Protein AF-A0A7S4F697-F1 (afdb_monomer_lite)

Radius of gyration: 27.86 Å; chains: 1; bounding box: 97×33×55 Å

pLDDT: mean 84.12, std 15.9, range [33.34, 97.69]

Secondary structure (DSSP, 8-state):
--HHHHHHHHHHHHHHHHHHHHHHHTT--HHHHHHHHHHHHHHHHHHHHHHT---GGGGGSIIIIIHHHHHHHH-HHHHHHHHHHHH---HHHHHHHHHTT---HHHHHHHHHHHHHHHTT-GGG-HHHHHHHHHHHS---GGGGG-PPS--------------HHHHHHHHHHHHHHHHHHHHHHHHHHHHHHHHHHHHHHHHHTTSS----

Structure (mmCIF, N/CA/C/O backbone):
data_AF-A0A7S4F697-F1
#
_entry.id   AF-A0A7S4F697-F1
#
loop_
_atom_site.group_PDB
_atom_site.id
_atom_site.type_symbol
_atom_site.label_atom_id
_atom_site.label_alt_id
_atom_site.label_comp_id
_atom_site.label_asym_id
_atom_site.label_entity_id
_atom_site.label_seq_id
_atom_site.pdbx_PDB_ins_code
_atom_site.Cartn_x
_atom_site.Cartn_y
_atom_site.Cartn_z
_atom_site.occupancy
_atom_site.B_iso_or_equiv
_atom_site.auth_seq_id
_atom_site.auth_comp_id
_atom_site.auth_asym_id
_atom_site.auth_atom_id
_atom_site.pdbx_PDB_model_num
ATOM 1 N N . MET A 1 1 ? 10.203 15.651 -16.491 1.00 53.00 1 MET A N 1
ATOM 2 C CA . MET A 1 1 ? 9.380 15.180 -15.363 1.00 53.00 1 MET A CA 1
ATOM 3 C C . MET A 1 1 ? 8.005 15.803 -15.495 1.00 53.00 1 MET A C 1
ATOM 5 O O . MET A 1 1 ? 7.918 17.020 -15.602 1.00 53.00 1 MET A O 1
ATOM 9 N N . ASP A 1 2 ? 6.963 14.983 -15.568 1.00 67.62 2 ASP A N 1
ATOM 10 C CA . ASP A 1 2 ? 5.576 15.446 -15.557 1.00 67.62 2 ASP A CA 1
ATOM 11 C C . ASP A 1 2 ? 5.193 15.820 -14.116 1.00 67.62 2 ASP A C 1
ATOM 13 O O . ASP A 1 2 ? 5.137 14.947 -13.247 1.00 67.62 2 ASP A O 1
ATOM 17 N N . ALA A 1 3 ? 4.985 17.113 -13.846 1.00 75.25 3 ALA A N 1
ATOM 18 C CA . ALA A 1 3 ? 4.678 17.610 -12.503 1.00 75.25 3 ALA A CA 1
ATOM 19 C C . ALA A 1 3 ? 3.402 16.973 -11.925 1.00 75.25 3 ALA A C 1
ATOM 21 O O . ALA A 1 3 ? 3.363 16.652 -10.737 1.00 75.25 3 ALA A O 1
ATOM 22 N N . ALA A 1 4 ? 2.402 16.708 -12.775 1.00 76.06 4 ALA A N 1
ATOM 23 C CA . ALA A 1 4 ? 1.176 16.035 -12.361 1.00 76.06 4 ALA A CA 1
ATOM 24 C C . ALA A 1 4 ? 1.450 14.571 -11.983 1.00 76.06 4 ALA A C 1
ATOM 26 O O . ALA A 1 4 ? 0.945 14.079 -10.975 1.00 76.06 4 ALA A O 1
ATOM 27 N N . GLY A 1 5 ? 2.305 13.885 -12.748 1.00 76.25 5 GLY A N 1
ATOM 28 C CA . GLY A 1 5 ? 2.734 12.518 -12.446 1.00 76.25 5 GLY A CA 1
ATOM 29 C C . GLY A 1 5 ? 3.414 12.394 -11.080 1.00 76.25 5 GLY A C 1
ATOM 30 O O . GLY A 1 5 ? 3.087 11.487 -10.316 1.00 76.25 5 GLY A O 1
ATOM 31 N N . VAL A 1 6 ? 4.306 13.331 -10.742 1.00 79.94 6 VAL A N 1
ATOM 32 C CA . VAL A 1 6 ? 5.025 13.352 -9.454 1.00 79.94 6 VAL A CA 1
ATOM 33 C C . VAL A 1 6 ? 4.061 13.521 -8.274 1.00 79.94 6 VAL A C 1
ATOM 35 O O . VAL A 1 6 ? 4.136 12.765 -7.303 1.00 79.94 6 VAL A O 1
ATOM 38 N N . GLU A 1 7 ? 3.126 14.469 -8.359 1.00 83.12 7 GLU A N 1
ATOM 39 C CA . GLU A 1 7 ? 2.153 14.720 -7.289 1.00 83.12 7 GLU A CA 1
ATOM 40 C C . GLU A 1 7 ? 1.221 13.516 -7.069 1.00 83.12 7 GLU A C 1
ATOM 42 O O . GLU A 1 7 ? 0.969 13.102 -5.932 1.00 83.12 7 GLU A O 1
ATOM 47 N N . LEU A 1 8 ? 0.771 12.891 -8.160 1.00 84.81 8 LEU A N 1
ATOM 48 C CA . LEU A 1 8 ? -0.088 11.709 -8.108 1.00 84.81 8 LEU A CA 1
ATOM 49 C C . LEU A 1 8 ? 0.629 10.495 -7.509 1.00 84.81 8 LEU A C 1
ATOM 51 O O . LEU A 1 8 ? 0.037 9.781 -6.697 1.00 84.81 8 LEU A O 1
ATOM 55 N N . CYS A 1 9 ? 1.900 10.269 -7.852 1.00 84.94 9 CYS A N 1
ATOM 56 C CA . CYS A 1 9 ? 2.711 9.225 -7.221 1.00 84.94 9 CYS A CA 1
ATOM 57 C C . CYS A 1 9 ? 2.776 9.417 -5.700 1.00 84.94 9 CYS A C 1
ATOM 59 O O . CYS A 1 9 ? 2.552 8.465 -4.945 1.00 84.94 9 CYS A O 1
ATOM 61 N N . GLY A 1 10 ? 2.998 10.657 -5.253 1.00 84.56 10 GLY A N 1
ATOM 62 C CA . GLY A 1 10 ? 3.034 11.022 -3.839 1.00 84.56 10 GLY A CA 1
ATOM 63 C C . GLY A 1 10 ? 1.716 10.762 -3.104 1.00 84.56 10 GLY A C 1
ATOM 64 O O . GLY A 1 10 ? 1.738 10.307 -1.960 1.00 84.56 10 GLY A O 1
ATOM 65 N N . ALA A 1 11 ? 0.572 10.993 -3.753 1.00 86.00 11 ALA A N 1
ATOM 66 C CA . ALA A 1 11 ? -0.743 10.728 -3.170 1.00 86.00 11 ALA A CA 1
ATOM 67 C C . ALA A 1 11 ? -1.072 9.225 -3.113 1.00 86.00 11 ALA A C 1
ATOM 69 O O . ALA A 1 11 ? -1.522 8.717 -2.085 1.00 86.00 11 ALA A O 1
ATOM 70 N N . LEU A 1 12 ? -0.832 8.493 -4.204 1.00 92.56 12 LEU A N 1
ATOM 71 C CA . LEU A 1 12 ? -1.260 7.098 -4.327 1.00 92.56 12 LEU A CA 1
ATOM 72 C C . LEU A 1 12 ? -0.348 6.118 -3.577 1.00 92.56 12 LEU A C 1
ATOM 74 O O . LEU A 1 12 ? -0.824 5.086 -3.103 1.00 92.56 12 LEU A O 1
ATOM 78 N N . LYS A 1 13 ? 0.946 6.431 -3.405 1.00 93.50 13 LYS A N 1
ATOM 79 C CA . LYS A 1 13 ? 1.879 5.547 -2.682 1.00 93.50 13 LYS A CA 1
ATOM 80 C C . LYS A 1 13 ? 1.422 5.256 -1.252 1.00 93.50 13 LYS A C 1
ATOM 82 O O . LYS A 1 13 ? 1.659 4.167 -0.733 1.00 93.50 13 LYS A O 1
ATOM 87 N N . ASN A 1 14 ? 0.754 6.220 -0.617 1.00 94.12 14 ASN A N 1
ATOM 88 C CA . ASN A 1 14 ? 0.319 6.099 0.768 1.00 94.12 14 ASN A CA 1
ATOM 89 C C . ASN A 1 14 ? -0.886 5.156 0.896 1.00 94.12 14 ASN A C 1
ATOM 91 O O . ASN A 1 14 ? -0.987 4.458 1.900 1.00 94.12 14 ASN A O 1
ATOM 95 N N . ILE A 1 15 ? -1.713 5.026 -0.149 1.00 95.56 15 ILE A N 1
ATOM 96 C CA . ILE A 1 15 ? -2.752 3.988 -0.230 1.00 95.56 15 ILE A CA 1
ATOM 97 C C . ILE A 1 15 ? -2.093 2.608 -0.187 1.00 95.56 15 ILE A C 1
ATOM 99 O O . ILE A 1 15 ? -2.437 1.775 0.645 1.00 95.56 15 ILE A O 1
ATOM 103 N N . VAL A 1 16 ? -1.084 2.377 -1.028 1.00 96.38 16 VAL A N 1
ATOM 104 C CA . VAL A 1 16 ? -0.362 1.095 -1.052 1.00 96.38 16 VAL A CA 1
ATOM 105 C C . VAL A 1 16 ? 0.379 0.848 0.268 1.00 96.38 16 VAL A C 1
ATOM 107 O O . VAL A 1 16 ? 0.426 -0.285 0.747 1.00 96.38 16 VAL A O 1
ATOM 110 N N . ALA A 1 17 ? 0.902 1.899 0.904 1.00 96.25 17 ALA A N 1
ATOM 111 C CA . ALA A 1 17 ? 1.536 1.805 2.216 1.00 96.25 17 ALA A CA 1
ATOM 112 C C . ALA A 1 17 ? 0.564 1.365 3.329 1.00 96.25 17 ALA A C 1
ATOM 114 O O . ALA A 1 17 ? 1.002 0.674 4.249 1.00 96.25 17 ALA A O 1
ATOM 115 N N . LEU A 1 18 ? -0.734 1.695 3.241 1.00 96.06 18 LEU A N 1
ATOM 116 C CA . LEU A 1 18 ? -1.756 1.132 4.138 1.00 96.06 18 LEU A CA 1
ATOM 117 C C . LEU A 1 18 ? -1.840 -0.387 3.965 1.00 96.06 18 LEU A C 1
ATOM 119 O O . LEU A 1 18 ? -1.706 -1.116 4.942 1.00 96.06 18 LEU A O 1
ATOM 123 N N . GLY A 1 19 ? -1.970 -0.871 2.725 1.00 96.44 19 GLY A N 1
ATOM 124 C CA . GLY A 1 19 ? -2.007 -2.309 2.433 1.00 96.44 19 GLY A CA 1
ATOM 125 C C . GLY A 1 19 ? -0.745 -3.047 2.892 1.00 96.44 19 GLY A C 1
ATOM 126 O O . GLY A 1 19 ? -0.822 -4.146 3.443 1.00 96.44 19 GLY A O 1
ATOM 127 N N . ALA A 1 20 ? 0.421 -2.418 2.731 1.00 97.44 20 ALA A N 1
ATOM 128 C CA . ALA A 1 20 ? 1.689 -2.929 3.241 1.00 97.44 20 ALA A CA 1
ATOM 129 C C . ALA A 1 20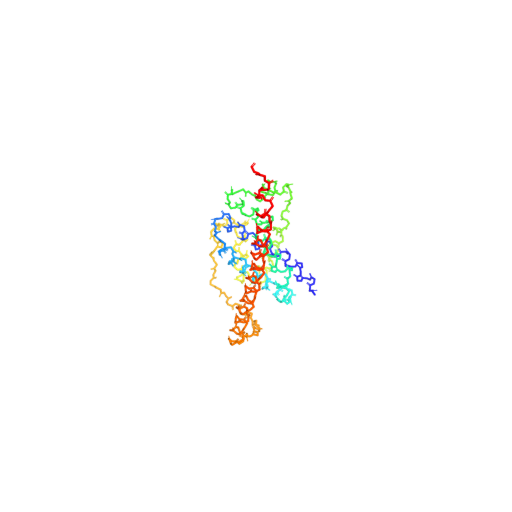 ? 1.705 -3.006 4.780 1.00 97.44 20 ALA A C 1
ATOM 131 O O . ALA A 1 20 ? 2.174 -3.996 5.335 1.00 97.44 20 ALA A O 1
ATOM 132 N N . GLY A 1 21 ? 1.152 -2.000 5.466 1.00 97.31 21 GLY A N 1
ATOM 133 C CA . GLY A 1 21 ? 0.993 -2.008 6.921 1.00 97.31 21 GLY A CA 1
ATOM 134 C C . GLY A 1 21 ? -0.007 -3.047 7.411 1.00 97.31 21 GLY A C 1
ATOM 135 O O . GLY A 1 21 ? 0.258 -3.696 8.417 1.00 97.31 21 GLY A O 1
ATOM 136 N N . PHE A 1 22 ? -1.096 -3.287 6.678 1.00 97.62 22 PHE A N 1
ATOM 137 C CA . PHE A 1 22 ? -2.029 -4.370 6.994 1.00 97.62 22 PHE A CA 1
ATOM 138 C C . PHE A 1 22 ? -1.341 -5.733 6.949 1.00 97.62 22 PHE A C 1
ATOM 140 O O . PHE A 1 22 ? -1.518 -6.536 7.859 1.00 97.62 22 PHE A O 1
ATOM 147 N N . CYS A 1 23 ? -0.488 -5.965 5.946 1.00 97.31 23 CYS A N 1
ATOM 148 C CA . CYS A 1 23 ? 0.320 -7.183 5.879 1.00 97.31 23 CYS A CA 1
ATOM 149 C C . CYS A 1 23 ? 1.239 -7.334 7.093 1.00 97.31 23 CYS A C 1
ATOM 151 O O . CYS A 1 23 ? 1.298 -8.416 7.670 1.00 97.31 23 CYS A O 1
ATOM 153 N N . ASP A 1 24 ? 1.922 -6.258 7.493 1.00 97.69 24 ASP A N 1
ATOM 154 C CA . ASP A 1 24 ? 2.799 -6.289 8.666 1.00 97.69 24 ASP A CA 1
ATOM 155 C C . ASP A 1 24 ? 2.010 -6.578 9.952 1.00 97.69 24 ASP A C 1
ATOM 157 O O . ASP A 1 24 ? 2.446 -7.371 10.779 1.00 97.69 24 ASP A O 1
ATOM 161 N N . GLY A 1 25 ? 0.838 -5.956 10.120 1.00 96.88 25 GLY A N 1
ATOM 162 C CA . GLY A 1 25 ? -0.011 -6.161 11.294 1.00 96.88 25 GLY A CA 1
ATOM 163 C C . GLY A 1 25 ? -0.630 -7.560 11.380 1.00 96.88 25 GLY A C 1
ATOM 164 O O . GLY A 1 25 ? -0.807 -8.075 12.478 1.00 96.88 25 GLY A O 1
ATOM 165 N N . LEU A 1 26 ? -0.884 -8.205 10.237 1.00 97.31 26 LEU A N 1
ATOM 166 C CA . LEU A 1 26 ? -1.308 -9.611 10.154 1.00 97.31 26 LEU A CA 1
ATOM 167 C C . LEU A 1 26 ? -0.152 -10.610 10.334 1.00 97.31 26 LEU A C 1
ATOM 169 O O . LEU A 1 26 ? -0.379 -11.818 10.325 1.00 97.31 26 LEU A O 1
ATOM 173 N N . GLY A 1 27 ? 1.093 -10.136 10.449 1.00 96.94 27 GLY A N 1
ATOM 174 C CA . GLY A 1 27 ? 2.271 -10.998 10.540 1.00 96.94 27 GLY A CA 1
ATOM 175 C C . GLY A 1 27 ? 2.645 -11.683 9.221 1.00 96.94 27 GLY A C 1
ATOM 176 O O . GLY A 1 27 ? 3.346 -12.696 9.228 1.00 96.94 27 GLY A O 1
ATOM 177 N N . TYR A 1 28 ? 2.196 -11.165 8.074 1.00 96.44 28 TYR A N 1
ATOM 178 C CA . TYR A 1 28 ? 2.601 -11.703 6.779 1.00 96.44 28 TYR A CA 1
ATOM 179 C C . TYR A 1 28 ? 4.067 -11.389 6.467 1.00 96.44 28 TYR A C 1
ATOM 181 O O . TYR A 1 28 ? 4.574 -10.298 6.717 1.00 96.44 28 TYR A O 1
ATOM 189 N N . GLY A 1 29 ? 4.748 -12.365 5.864 1.00 94.31 29 GLY A N 1
ATOM 190 C CA . GLY A 1 29 ? 6.158 -12.248 5.510 1.00 94.31 29 GLY A CA 1
ATOM 191 C C . GLY A 1 29 ? 6.441 -11.293 4.344 1.00 94.31 29 GLY A C 1
ATOM 192 O O . GLY A 1 29 ? 5.550 -10.848 3.611 1.00 94.31 29 GLY A O 1
ATOM 193 N N . ALA A 1 30 ? 7.734 -11.047 4.116 1.00 93.62 30 ALA A N 1
ATOM 194 C CA . ALA A 1 30 ? 8.226 -10.100 3.114 1.00 93.62 30 ALA A CA 1
ATOM 195 C C . ALA A 1 30 ? 7.723 -10.375 1.684 1.00 93.62 30 ALA A C 1
ATOM 197 O O . ALA A 1 30 ? 7.480 -9.429 0.938 1.00 93.62 30 ALA A O 1
ATOM 198 N N . ASN A 1 31 ? 7.514 -11.641 1.305 1.00 95.12 31 ASN A N 1
ATOM 199 C CA . ASN A 1 31 ? 7.034 -12.008 -0.033 1.00 95.12 31 ASN A CA 1
ATOM 200 C C . ASN A 1 31 ? 5.596 -11.539 -0.289 1.00 95.12 31 ASN A C 1
ATOM 202 O O . ASN A 1 31 ? 5.304 -10.988 -1.350 1.00 95.12 31 ASN A O 1
ATOM 206 N N . THR A 1 32 ? 4.706 -11.714 0.690 1.00 94.06 32 THR A N 1
ATOM 207 C CA . THR A 1 32 ? 3.312 -11.262 0.595 1.00 94.06 32 THR A CA 1
ATOM 208 C C . THR A 1 32 ? 3.260 -9.744 0.501 1.00 94.06 32 THR A C 1
ATOM 210 O O . THR A 1 32 ? 2.615 -9.192 -0.388 1.00 94.06 32 THR A O 1
ATOM 213 N N . LYS A 1 33 ? 4.028 -9.061 1.354 1.00 96.12 33 LYS A N 1
ATOM 214 C CA . LYS A 1 33 ? 4.155 -7.604 1.316 1.00 96.12 33 LYS A CA 1
ATOM 215 C C . LYS A 1 33 ? 4.694 -7.108 -0.027 1.00 96.12 33 LYS A C 1
ATOM 217 O O . LYS A 1 33 ? 4.137 -6.177 -0.602 1.00 96.12 33 LYS A O 1
ATOM 222 N N . ALA A 1 34 ? 5.727 -7.753 -0.569 1.00 95.31 34 ALA A N 1
ATOM 223 C CA . ALA A 1 34 ? 6.275 -7.421 -1.882 1.00 95.31 34 ALA A CA 1
ATOM 224 C C . ALA A 1 34 ? 5.243 -7.622 -3.004 1.00 95.31 34 ALA A C 1
ATOM 226 O O . ALA A 1 34 ? 5.168 -6.807 -3.925 1.00 95.31 34 ALA A O 1
ATOM 227 N N . ALA A 1 35 ? 4.404 -8.660 -2.916 1.00 94.75 35 ALA A N 1
ATOM 228 C CA . ALA A 1 35 ? 3.308 -8.865 -3.857 1.00 94.75 35 ALA A CA 1
ATOM 229 C C . ALA A 1 35 ? 2.286 -7.718 -3.800 1.00 94.75 35 ALA A C 1
ATOM 231 O O . ALA A 1 35 ? 1.899 -7.219 -4.857 1.00 94.75 35 ALA A O 1
ATOM 232 N N . ILE A 1 36 ? 1.914 -7.254 -2.601 1.00 95.75 36 ILE A N 1
ATOM 233 C CA . ILE A 1 36 ? 1.031 -6.091 -2.416 1.00 95.75 36 ILE A CA 1
ATOM 234 C C . ILE A 1 36 ? 1.657 -4.818 -2.982 1.00 95.75 36 ILE A C 1
ATOM 236 O O . ILE A 1 36 ? 0.996 -4.107 -3.732 1.00 95.75 36 ILE A O 1
ATOM 240 N N . VAL A 1 37 ? 2.936 -4.553 -2.705 1.00 96.06 37 VAL A N 1
ATOM 241 C CA . VAL A 1 37 ? 3.639 -3.377 -3.245 1.00 96.06 37 VAL A CA 1
ATOM 242 C C . VAL A 1 37 ? 3.683 -3.409 -4.775 1.00 96.06 37 VAL A C 1
ATOM 244 O O . VAL A 1 37 ? 3.388 -2.403 -5.417 1.00 96.06 37 VAL A O 1
ATOM 247 N N . ARG A 1 38 ? 3.981 -4.568 -5.376 1.00 95.00 38 ARG A N 1
ATOM 248 C CA . ARG A 1 38 ? 3.987 -4.739 -6.837 1.00 95.00 38 ARG A CA 1
ATOM 249 C C . ARG A 1 38 ? 2.608 -4.476 -7.447 1.00 95.00 38 ARG A C 1
ATOM 251 O O . ARG A 1 38 ? 2.512 -3.746 -8.427 1.00 95.00 38 ARG A O 1
ATOM 258 N N . ILE A 1 39 ? 1.553 -5.071 -6.887 1.00 94.44 39 ILE A N 1
ATOM 259 C CA . ILE A 1 39 ? 0.175 -4.880 -7.374 1.00 94.44 39 ILE A CA 1
ATOM 260 C C . ILE A 1 39 ? -0.254 -3.421 -7.189 1.00 94.44 39 ILE A C 1
ATOM 262 O O . ILE A 1 39 ? -0.848 -2.836 -8.088 1.00 94.44 39 ILE A O 1
ATOM 266 N N . GLY A 1 40 ? 0.112 -2.810 -6.063 1.00 95.19 40 GLY A N 1
ATOM 267 C CA . GLY A 1 40 ? -0.137 -1.401 -5.791 1.00 95.19 40 GLY A CA 1
ATOM 268 C C . GLY A 1 40 ? 0.513 -0.488 -6.820 1.00 95.19 40 GLY A C 1
ATOM 269 O O . GLY A 1 40 ? -0.157 0.396 -7.338 1.00 95.19 40 GLY A O 1
ATOM 270 N N . LEU A 1 41 ? 1.769 -0.742 -7.196 1.00 94.56 41 LEU A N 1
ATOM 271 C CA . LEU A 1 41 ? 2.443 0.010 -8.258 1.00 94.56 41 LEU A CA 1
ATOM 272 C C . LEU A 1 41 ? 1.721 -0.127 -9.611 1.00 94.56 41 LEU A C 1
ATOM 274 O O . LEU A 1 41 ? 1.569 0.857 -10.335 1.00 94.56 41 LEU A O 1
ATOM 278 N N . GLU A 1 42 ? 1.244 -1.329 -9.949 1.00 92.62 42 GLU A N 1
ATOM 279 C CA . GLU A 1 42 ? 0.453 -1.569 -11.165 1.00 92.62 42 GLU A CA 1
ATOM 280 C C . GLU A 1 42 ? -0.866 -0.781 -11.160 1.00 92.62 42 GLU A C 1
ATOM 282 O O . GLU A 1 42 ? -1.236 -0.189 -12.178 1.00 92.62 42 GLU A O 1
ATOM 287 N N . GLU A 1 43 ? -1.558 -0.726 -10.022 1.00 93.94 43 GLU A N 1
ATOM 288 C CA . GLU A 1 43 ? -2.777 0.069 -9.854 1.00 93.94 43 GLU A CA 1
ATOM 289 C C . GLU A 1 43 ? -2.495 1.576 -9.876 1.00 93.94 43 GLU A C 1
ATOM 291 O O . GLU A 1 43 ? -3.212 2.311 -10.550 1.00 93.94 43 GLU A O 1
ATOM 296 N N . MET A 1 44 ? -1.405 2.048 -9.269 1.00 93.44 44 MET A N 1
ATOM 297 C CA . MET A 1 44 ? -0.974 3.448 -9.358 1.00 93.44 44 MET A CA 1
ATOM 298 C C . MET A 1 44 ? -0.759 3.883 -10.817 1.00 93.44 44 MET A C 1
ATOM 300 O O . MET A 1 44 ? -1.324 4.883 -11.265 1.00 93.44 44 ME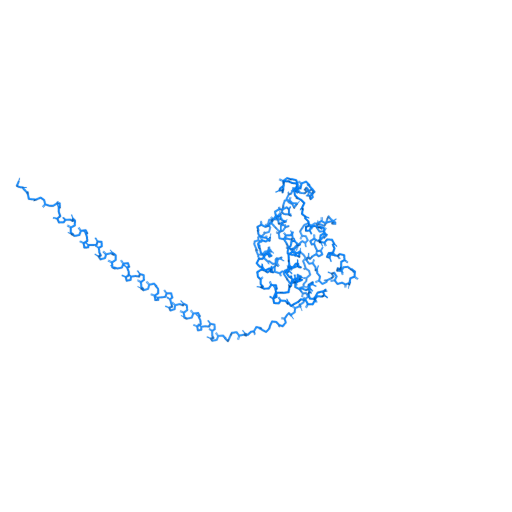T A O 1
ATOM 304 N N . MET A 1 45 ? -0.008 3.090 -11.592 1.00 91.44 45 MET A N 1
ATOM 305 C CA . MET A 1 45 ? 0.209 3.336 -13.023 1.00 91.44 45 MET A CA 1
ATOM 306 C C . MET A 1 45 ? -1.104 3.330 -13.812 1.00 91.44 45 MET A C 1
ATOM 308 O O . MET A 1 45 ? -1.320 4.171 -14.690 1.00 91.44 45 MET A O 1
ATOM 312 N N . ARG A 1 46 ? -1.998 2.380 -13.512 1.00 91.12 46 ARG A N 1
ATOM 313 C CA . ARG A 1 46 ? -3.306 2.263 -14.167 1.00 91.12 46 ARG A CA 1
ATOM 314 C C . ARG A 1 46 ? -4.187 3.476 -13.882 1.00 91.12 46 ARG A C 1
ATOM 316 O O . ARG A 1 46 ? -4.818 3.974 -14.811 1.00 91.12 46 ARG A O 1
ATOM 323 N N . PHE A 1 47 ? -4.201 3.961 -12.643 1.00 91.69 47 PHE A N 1
ATOM 324 C CA . PHE A 1 47 ? -4.960 5.141 -12.240 1.00 91.69 47 PHE A CA 1
ATOM 325 C C . PHE A 1 47 ? -4.499 6.360 -13.039 1.00 91.69 47 PHE A C 1
ATOM 327 O O . PHE A 1 47 ? -5.288 6.966 -13.765 1.00 91.69 47 PHE A O 1
ATOM 334 N N . CYS A 1 48 ? -3.202 6.662 -13.012 1.00 90.25 48 CYS A N 1
ATOM 335 C CA . CYS A 1 48 ? -2.685 7.842 -13.700 1.00 90.25 48 CYS A CA 1
ATOM 336 C C . CYS A 1 48 ? -2.850 7.766 -15.220 1.00 90.25 48 CYS A C 1
ATOM 338 O O . CYS A 1 48 ? -3.128 8.781 -15.858 1.00 90.25 48 CYS A O 1
ATOM 340 N N . ARG A 1 49 ? -2.784 6.568 -15.811 1.00 87.81 49 ARG A N 1
ATOM 341 C CA . ARG A 1 49 ? -3.069 6.387 -17.239 1.00 87.81 49 ARG A CA 1
ATOM 342 C C . ARG A 1 49 ? -4.531 6.675 -17.594 1.00 87.81 49 ARG A C 1
ATOM 344 O O . ARG A 1 49 ? -4.776 7.260 -18.645 1.00 87.81 49 ARG A O 1
ATOM 351 N N . ILE A 1 50 ? -5.484 6.246 -16.762 1.00 88.19 50 ILE A N 1
ATOM 352 C CA . ILE A 1 50 ? -6.922 6.441 -17.012 1.00 88.19 50 ILE A CA 1
ATOM 353 C C . ILE A 1 50 ? -7.315 7.912 -16.836 1.00 88.19 50 ILE A C 1
ATOM 355 O O . ILE A 1 50 ? -8.023 8.447 -17.683 1.00 88.19 50 ILE A O 1
ATOM 359 N N . PHE A 1 51 ? -6.844 8.564 -15.771 1.00 87.88 51 PHE A N 1
ATOM 360 C CA . PHE A 1 51 ? -7.336 9.888 -15.376 1.00 87.88 51 PHE A CA 1
ATOM 361 C C . PHE A 1 51 ? -6.477 11.060 -15.858 1.00 87.88 51 PHE A C 1
ATOM 363 O O . PHE A 1 51 ? -7.007 12.138 -16.101 1.00 87.88 51 PHE A O 1
ATOM 370 N N . PHE A 1 52 ? -5.168 10.860 -16.021 1.00 84.62 52 PHE A N 1
ATOM 371 C CA . PHE A 1 52 ? -4.216 11.959 -16.221 1.00 84.62 52 PHE A CA 1
ATOM 372 C C . PHE A 1 52 ? -3.327 11.783 -17.459 1.00 84.62 52 PHE A C 1
ATOM 374 O O . PHE A 1 52 ? -2.528 12.658 -17.766 1.00 84.62 52 PHE A O 1
ATOM 381 N N . ARG A 1 53 ? -3.475 10.670 -18.198 1.00 82.69 53 ARG A N 1
ATOM 382 C CA . ARG A 1 53 ? -2.694 10.335 -19.409 1.00 82.69 53 ARG A CA 1
ATOM 383 C C . ARG A 1 53 ? -1.168 10.413 -19.196 1.00 82.69 53 ARG A C 1
ATOM 385 O O . ARG A 1 53 ? -0.431 10.596 -20.161 1.00 82.69 53 ARG A O 1
ATOM 392 N N . VAL A 1 54 ? -0.718 10.228 -17.954 1.00 82.00 54 VAL A N 1
ATOM 393 C CA . VAL A 1 54 ? 0.698 10.250 -17.553 1.00 82.00 54 VAL A CA 1
ATOM 394 C C . VAL A 1 54 ? 1.424 9.048 -18.154 1.00 82.00 54 VAL A C 1
ATOM 396 O O . VAL A 1 54 ? 0.882 7.934 -18.177 1.00 82.00 54 VAL A O 1
ATOM 399 N N . ASP A 1 55 ? 2.656 9.255 -18.622 1.00 79.75 55 ASP A N 1
ATOM 400 C CA . ASP A 1 55 ? 3.495 8.153 -19.083 1.00 79.75 55 ASP A CA 1
ATOM 401 C C . ASP A 1 55 ? 3.934 7.277 -17.904 1.00 79.75 55 ASP A C 1
ATOM 403 O O . ASP A 1 55 ? 4.389 7.723 -16.854 1.00 79.75 55 ASP A O 1
ATOM 407 N N . THR A 1 56 ? 3.829 5.973 -18.104 1.00 77.62 56 THR A N 1
ATOM 408 C CA . THR A 1 56 ? 4.185 4.977 -17.102 1.00 77.62 56 THR A CA 1
ATOM 409 C C . THR A 1 56 ? 5.681 4.927 -16.797 1.00 77.62 56 THR A C 1
ATOM 411 O O . THR A 1 56 ? 6.060 4.408 -15.751 1.00 77.62 56 THR A O 1
ATOM 414 N N . SER A 1 57 ? 6.528 5.493 -17.665 1.00 82.50 57 SER A N 1
ATOM 415 C CA . SER A 1 57 ? 7.966 5.642 -17.412 1.00 82.50 57 SER A CA 1
ATOM 416 C C . SER A 1 57 ? 8.264 6.454 -16.142 1.00 82.50 57 SER A C 1
ATOM 418 O O . SER A 1 57 ? 9.176 6.091 -15.403 1.00 82.50 57 SER A O 1
ATOM 420 N N . THR A 1 58 ? 7.436 7.455 -15.808 1.00 80.75 58 THR A N 1
ATOM 421 C CA . THR A 1 58 ? 7.580 8.290 -14.599 1.00 80.75 58 THR A CA 1
ATOM 422 C C . THR A 1 58 ? 7.501 7.477 -13.303 1.00 80.75 58 THR A C 1
ATOM 424 O O . THR A 1 58 ? 8.147 7.815 -12.316 1.00 80.75 58 THR A O 1
ATOM 427 N N . PHE A 1 59 ? 6.788 6.348 -13.297 1.00 83.31 59 PHE A N 1
ATOM 428 C CA . PHE A 1 59 ? 6.679 5.492 -12.110 1.00 83.31 59 PHE A CA 1
ATOM 429 C C . PHE A 1 59 ? 7.952 4.700 -11.807 1.00 83.31 59 PHE A C 1
ATOM 431 O O . PHE A 1 59 ? 8.124 4.228 -10.684 1.00 83.31 59 PHE A O 1
ATOM 438 N N . PHE A 1 60 ? 8.844 4.560 -12.788 1.00 85.50 60 PHE A N 1
ATOM 439 C CA . PHE A 1 60 ? 10.154 3.942 -12.602 1.00 85.50 60 PHE A CA 1
ATOM 440 C C . PHE A 1 60 ? 11.232 4.957 -12.201 1.00 85.50 60 PHE A C 1
ATOM 442 O O . PHE A 1 60 ? 12.351 4.560 -11.883 1.00 85.50 60 PHE A O 1
ATOM 449 N N . GLU A 1 61 ? 10.904 6.251 -12.173 1.00 85.75 61 GLU A N 1
ATOM 450 C CA . GLU A 1 61 ? 11.752 7.276 -11.569 1.00 85.75 61 GLU A CA 1
ATOM 451 C C . GLU A 1 61 ? 11.623 7.264 -10.033 1.00 85.75 61 GLU A C 1
ATOM 453 O O . GLU A 1 61 ? 10.752 6.604 -9.459 1.00 85.75 61 GLU A O 1
ATOM 458 N N . SER A 1 62 ? 12.490 8.022 -9.350 1.00 83.88 62 SER A N 1
ATOM 459 C CA . SER A 1 62 ? 12.549 8.069 -7.878 1.00 83.88 62 SER A CA 1
ATOM 460 C C . SER A 1 62 ? 11.191 8.392 -7.232 1.00 83.88 62 SER A C 1
ATOM 462 O O . SER A 1 62 ? 10.788 7.742 -6.267 1.00 83.88 62 SER A O 1
ATOM 464 N N . CYS A 1 63 ? 10.439 9.329 -7.821 1.00 82.19 63 CYS A N 1
ATOM 465 C CA . CYS A 1 63 ? 9.133 9.759 -7.315 1.00 82.19 63 CYS A CA 1
ATOM 466 C C . CYS A 1 63 ? 8.059 8.654 -7.317 1.00 82.19 63 CYS A C 1
ATOM 468 O O . CYS A 1 63 ? 7.083 8.756 -6.580 1.00 82.19 63 CYS A O 1
ATOM 470 N N . GLY A 1 64 ? 8.219 7.604 -8.130 1.00 85.69 64 GLY A N 1
ATOM 471 C CA . GLY A 1 64 ? 7.280 6.490 -8.219 1.00 85.69 64 GLY A CA 1
ATOM 472 C C . GLY A 1 64 ? 7.687 5.329 -7.320 1.00 85.69 64 GLY A C 1
ATOM 473 O O . GLY A 1 64 ? 7.225 5.198 -6.187 1.00 85.69 64 GLY A O 1
ATOM 474 N N . VAL A 1 65 ? 8.545 4.450 -7.841 1.00 91.31 65 VAL A N 1
ATOM 475 C CA . VAL A 1 65 ? 8.887 3.177 -7.194 1.00 91.31 65 VAL A CA 1
ATOM 476 C C . VAL A 1 65 ? 9.715 3.355 -5.920 1.00 91.31 65 VAL A C 1
ATOM 478 O O . VAL A 1 65 ? 9.455 2.665 -4.934 1.00 91.31 65 VAL A O 1
ATOM 481 N N . ALA A 1 66 ? 10.681 4.279 -5.898 1.00 92.00 66 ALA A N 1
ATOM 482 C CA . ALA A 1 66 ? 11.562 4.436 -4.740 1.00 92.00 66 ALA A CA 1
ATOM 483 C C . ALA A 1 66 ? 10.797 5.018 -3.543 1.00 92.00 66 ALA A C 1
ATOM 485 O O . ALA A 1 66 ? 10.873 4.478 -2.438 1.00 92.00 66 ALA A O 1
ATOM 486 N N . GLU A 1 67 ? 9.989 6.055 -3.771 1.00 92.12 67 GLU A N 1
ATOM 487 C CA . GLU A 1 67 ? 9.113 6.605 -2.737 1.00 92.12 67 GLU A CA 1
ATOM 488 C C . GLU A 1 67 ? 8.050 5.614 -2.262 1.00 92.12 67 GLU A C 1
ATOM 490 O O . GLU A 1 67 ? 7.769 5.554 -1.062 1.00 92.12 67 GLU A O 1
ATOM 495 N N . LEU A 1 68 ? 7.472 4.821 -3.169 1.00 94.62 68 LEU A N 1
ATOM 496 C CA . LEU A 1 68 ? 6.537 3.763 -2.801 1.00 94.62 68 LEU A CA 1
ATOM 497 C C . LEU A 1 68 ? 7.186 2.754 -1.850 1.00 94.62 68 LEU A C 1
ATOM 499 O O . LEU A 1 68 ? 6.611 2.436 -0.808 1.00 94.62 68 LEU A O 1
ATOM 503 N N . ILE A 1 69 ? 8.389 2.279 -2.173 1.00 95.38 69 ILE A N 1
ATOM 504 C CA . ILE A 1 69 ? 9.137 1.349 -1.320 1.00 95.38 69 ILE A CA 1
ATOM 505 C C . ILE A 1 69 ? 9.450 2.011 0.027 1.00 95.38 69 ILE A C 1
ATOM 507 O O . ILE A 1 69 ? 9.160 1.435 1.076 1.00 95.38 69 ILE A O 1
ATOM 511 N N . ALA A 1 70 ? 9.970 3.239 0.032 1.00 94.56 70 ALA A N 1
ATOM 512 C CA . ALA A 1 70 ? 10.272 3.958 1.268 1.00 94.56 70 ALA A CA 1
ATOM 513 C C . ALA A 1 70 ? 9.031 4.093 2.171 1.00 94.56 70 ALA A C 1
ATOM 515 O O . ALA A 1 70 ? 9.102 3.801 3.367 1.00 94.56 70 ALA A O 1
ATOM 516 N N . SER A 1 71 ? 7.870 4.442 1.608 1.00 94.19 71 SER A N 1
ATOM 517 C CA . SER A 1 71 ? 6.606 4.510 2.350 1.00 94.19 71 SER A CA 1
ATOM 518 C C . SER A 1 71 ? 6.135 3.132 2.837 1.00 94.19 71 SER A C 1
ATOM 520 O O . SER A 1 71 ? 5.718 3.003 3.989 1.00 94.19 71 SER A O 1
ATOM 522 N N . ALA A 1 72 ? 6.236 2.091 2.007 1.00 95.56 72 ALA A N 1
ATOM 523 C CA . ALA A 1 72 ? 5.774 0.740 2.330 1.00 95.56 72 ALA A CA 1
ATOM 524 C C . ALA A 1 72 ? 6.641 0.019 3.375 1.00 95.56 72 ALA A C 1
ATOM 526 O O . ALA A 1 72 ? 6.158 -0.897 4.035 1.00 95.56 72 ALA A O 1
ATOM 527 N N . TYR A 1 73 ? 7.904 0.406 3.559 1.00 94.62 73 TYR A N 1
ATOM 528 C CA . TYR A 1 73 ? 8.791 -0.214 4.552 1.00 94.62 73 TYR A CA 1
ATOM 529 C C . TYR A 1 73 ? 9.090 0.704 5.740 1.00 94.62 73 TYR A C 1
ATOM 531 O O . TYR A 1 73 ? 9.146 0.230 6.871 1.00 94.62 73 TYR A O 1
ATOM 539 N N . GLY A 1 74 ? 9.193 2.017 5.538 1.00 92.25 74 GLY A N 1
ATOM 540 C CA . GLY A 1 74 ? 9.592 2.995 6.560 1.00 92.25 74 GLY A CA 1
ATOM 541 C C . GLY A 1 74 ? 8.532 4.040 6.925 1.00 92.25 74 GLY A C 1
ATOM 542 O O . GLY A 1 74 ? 8.707 4.762 7.902 1.00 92.25 74 GLY A O 1
ATOM 543 N N . GLY A 1 75 ? 7.439 4.137 6.166 1.00 91.62 75 GLY A N 1
ATOM 544 C CA . GLY A 1 75 ? 6.500 5.253 6.260 1.00 91.62 75 GLY A CA 1
ATOM 545 C C . GLY A 1 75 ? 5.608 5.263 7.505 1.00 91.62 75 GLY A C 1
ATOM 546 O O . GLY A 1 75 ? 5.236 4.223 8.057 1.00 91.62 75 GLY A O 1
ATOM 547 N N . ARG A 1 76 ? 5.185 6.473 7.895 1.00 93.50 76 ARG A N 1
ATOM 548 C CA . ARG A 1 76 ? 4.201 6.717 8.968 1.00 93.50 76 ARG A CA 1
ATOM 549 C C . ARG A 1 76 ? 2.873 6.009 8.695 1.00 93.50 76 ARG A C 1
ATOM 551 O O . ARG A 1 76 ? 2.330 5.370 9.589 1.00 93.50 76 ARG A O 1
ATOM 558 N N . THR A 1 77 ? 2.404 6.059 7.451 1.00 93.62 77 THR A N 1
ATOM 559 C CA . THR A 1 77 ? 1.156 5.427 7.002 1.00 93.62 77 THR A CA 1
ATOM 560 C C . THR A 1 77 ? 1.188 3.915 7.209 1.00 93.62 77 THR A C 1
ATOM 562 O O . THR A 1 77 ? 0.279 3.356 7.817 1.00 93.62 77 THR A O 1
ATOM 565 N N . ARG A 1 78 ? 2.293 3.260 6.826 1.00 95.50 78 ARG A N 1
ATOM 566 C CA . ARG A 1 78 ? 2.519 1.835 7.101 1.00 95.50 78 ARG A CA 1
ATOM 567 C C . ARG A 1 78 ? 2.535 1.540 8.599 1.00 95.50 78 ARG A C 1
ATOM 569 O O . ARG A 1 78 ? 1.919 0.570 9.031 1.00 95.50 78 ARG A O 1
ATOM 576 N N . LYS A 1 79 ? 3.241 2.350 9.400 1.00 95.56 79 LYS A N 1
ATOM 577 C CA . LYS A 1 79 ? 3.332 2.173 10.864 1.00 95.56 79 LYS A CA 1
ATOM 578 C C . LYS A 1 79 ? 1.950 2.203 11.519 1.00 95.56 79 LYS A C 1
ATOM 580 O O . LYS A 1 79 ? 1.638 1.318 12.307 1.00 95.56 79 LYS A O 1
ATOM 585 N N . VAL A 1 80 ? 1.133 3.195 11.173 1.00 95.69 80 VAL A N 1
ATOM 586 C CA . VAL A 1 80 ? -0.220 3.345 11.722 1.00 95.69 80 VAL A CA 1
ATOM 587 C C . VAL A 1 80 ? -1.143 2.228 11.238 1.00 95.69 80 VAL A C 1
ATOM 589 O O . VAL A 1 80 ? -1.854 1.657 12.052 1.00 95.69 80 VAL A O 1
ATOM 592 N N . ALA A 1 81 ? -1.087 1.847 9.959 1.00 95.81 81 ALA A N 1
ATOM 593 C CA . ALA A 1 81 ? -1.879 0.732 9.434 1.00 95.81 81 ALA A CA 1
ATOM 594 C C . ALA A 1 81 ? -1.530 -0.616 10.082 1.00 95.81 81 ALA A C 1
ATOM 596 O O . ALA A 1 81 ? -2.419 -1.410 10.366 1.00 95.81 81 ALA A O 1
ATOM 597 N N . SER A 1 82 ? -0.251 -0.867 10.367 1.00 97.31 82 SER A N 1
ATOM 598 C CA . SER A 1 82 ? 0.159 -2.063 11.111 1.00 97.31 82 SER A CA 1
ATOM 599 C C . SER A 1 82 ? -0.405 -2.064 12.532 1.00 97.31 82 SER A C 1
ATOM 601 O O . SER A 1 82 ? -0.964 -3.069 12.963 1.00 97.31 82 SER A O 1
ATOM 603 N N . ALA A 1 83 ? -0.346 -0.924 13.227 1.00 97.12 83 ALA A N 1
ATOM 604 C CA . ALA A 1 83 ? -0.934 -0.788 14.557 1.00 97.12 83 ALA A CA 1
ATOM 605 C C . ALA A 1 83 ? -2.468 -0.891 14.551 1.00 97.12 83 ALA A C 1
ATOM 607 O O . ALA A 1 83 ? -3.049 -1.417 15.495 1.00 97.12 83 ALA A O 1
ATOM 608 N N . PHE A 1 84 ? -3.129 -0.425 13.489 1.00 96.25 84 PHE A N 1
ATOM 609 C CA . PHE A 1 84 ? -4.574 -0.559 13.305 1.00 96.25 84 PHE A CA 1
ATOM 610 C C . PHE A 1 84 ? -5.003 -2.024 13.335 1.00 96.25 84 PHE A C 1
ATOM 612 O O . PHE A 1 84 ? -5.893 -2.382 14.101 1.00 96.25 84 PHE A O 1
ATOM 619 N N . VAL A 1 85 ? -4.304 -2.884 12.594 1.00 96.62 85 VAL A N 1
ATOM 620 C CA . VAL A 1 85 ? -4.602 -4.321 12.575 1.00 96.62 85 VAL A CA 1
ATOM 621 C C . VAL A 1 85 ? -4.290 -4.991 13.912 1.00 96.62 85 VAL A C 1
ATOM 623 O O . VAL A 1 85 ? -5.079 -5.805 14.379 1.00 96.62 85 VAL A O 1
ATOM 626 N N . THR A 1 86 ? -3.161 -4.664 14.549 1.00 97.12 86 THR A N 1
ATOM 627 C CA . THR A 1 86 ? -2.741 -5.360 15.779 1.00 97.12 86 THR A CA 1
ATOM 628 C C . THR A 1 86 ? -3.511 -4.929 17.021 1.00 97.12 86 THR A C 1
ATOM 630 O O . THR A 1 86 ? -3.639 -5.713 17.957 1.00 97.12 86 THR A O 1
ATOM 633 N N . THR A 1 87 ? -4.005 -3.689 17.059 1.00 96.12 87 THR A N 1
ATOM 634 C CA . THR A 1 87 ? -4.658 -3.123 18.251 1.00 96.12 87 THR A CA 1
ATOM 635 C C . THR A 1 87 ? -6.169 -2.974 18.116 1.00 96.12 87 THR A C 1
ATOM 637 O O . THR A 1 87 ? -6.845 -2.847 19.134 1.00 96.12 87 THR A O 1
ATOM 640 N N . GLY A 1 88 ? -6.706 -2.921 16.890 1.00 93.19 88 GLY A N 1
ATOM 641 C CA . GLY A 1 88 ? -8.120 -2.629 16.632 1.00 93.19 88 GLY A CA 1
ATOM 642 C C . GLY A 1 88 ? -8.558 -1.206 17.013 1.00 93.19 88 GLY A C 1
ATOM 643 O O . GLY A 1 88 ? -9.753 -0.914 17.023 1.00 93.19 88 GLY A O 1
ATOM 644 N N . LYS A 1 89 ? -7.620 -0.313 17.356 1.00 94.88 89 LYS A N 1
ATOM 645 C CA . LYS A 1 89 ? -7.915 1.082 17.711 1.00 94.88 89 LYS A CA 1
ATOM 646 C C . LYS A 1 89 ? -8.346 1.893 16.492 1.00 94.88 89 LYS A C 1
ATOM 648 O O . LYS A 1 89 ? -7.973 1.601 15.358 1.00 94.88 89 LYS A O 1
ATOM 653 N N . SER A 1 90 ? -9.074 2.979 16.741 1.00 93.19 90 SER A N 1
ATOM 654 C CA . SER A 1 90 ? -9.452 3.926 15.688 1.00 93.19 90 SER A CA 1
ATOM 655 C C . SER A 1 90 ? -8.242 4.674 15.116 1.00 93.19 90 SER A C 1
ATOM 657 O O . SER A 1 90 ? -7.237 4.893 15.799 1.00 93.19 90 SER A O 1
ATOM 659 N N . TRP A 1 91 ? -8.365 5.140 13.870 1.00 92.31 91 TRP A N 1
ATOM 660 C CA . TRP A 1 91 ? -7.338 5.944 13.200 1.00 92.31 91 TRP A CA 1
ATOM 661 C C . TRP A 1 91 ? -6.918 7.165 14.024 1.00 92.31 91 TRP A C 1
ATOM 663 O O . TRP A 1 91 ? -5.729 7.424 14.170 1.00 92.31 91 TRP A O 1
ATOM 673 N N . GLN A 1 92 ? -7.878 7.867 14.627 1.00 91.75 92 GLN A N 1
ATOM 674 C CA . GLN A 1 92 ? -7.640 9.071 15.425 1.00 91.75 92 GLN A CA 1
ATOM 675 C C . GLN A 1 92 ? -6.808 8.773 16.676 1.00 91.75 92 GLN A C 1
ATOM 677 O O . GLN A 1 92 ? -5.906 9.536 17.013 1.00 91.75 92 GLN A O 1
ATOM 682 N N . GLN A 1 93 ? -7.079 7.653 17.352 1.00 93.88 93 GLN A N 1
ATOM 683 C CA . GLN A 1 93 ? -6.286 7.233 18.510 1.00 93.88 93 GLN A CA 1
ATOM 684 C C . GLN A 1 93 ? -4.847 6.925 18.095 1.00 93.88 93 GLN A C 1
ATOM 686 O O . GLN A 1 93 ? -3.905 7.387 18.732 1.00 93.88 93 GLN A O 1
ATOM 691 N N . LEU A 1 94 ? -4.669 6.203 16.990 1.00 94.50 94 LEU A N 1
ATOM 692 C CA . LEU A 1 94 ? -3.345 5.832 16.497 1.00 94.50 94 LEU A CA 1
ATOM 693 C C . LEU A 1 94 ? -2.547 7.032 15.972 1.00 94.50 94 LEU A C 1
ATOM 695 O O . LEU A 1 94 ? -1.329 7.065 16.130 1.00 94.50 94 LEU A O 1
ATOM 699 N N . GLU A 1 95 ? -3.204 8.032 15.386 1.00 92.06 95 GLU A N 1
ATOM 700 C CA . GLU A 1 95 ? -2.574 9.301 15.000 1.00 92.06 95 GLU A CA 1
ATOM 701 C C . GLU A 1 95 ? -2.030 10.056 16.221 1.00 92.06 95 GLU A C 1
ATOM 703 O O . GLU A 1 95 ? -0.902 10.555 16.200 1.00 92.06 95 GLU A O 1
ATOM 708 N N . VAL A 1 96 ? -2.791 10.104 17.316 1.00 93.69 96 VAL A N 1
ATOM 709 C CA . VAL A 1 96 ? -2.333 10.722 18.568 1.00 93.69 96 VAL A CA 1
ATOM 710 C C . VAL A 1 96 ? -1.170 9.931 19.166 1.00 93.69 96 VAL A C 1
ATOM 712 O O . VAL A 1 96 ? -0.115 10.504 19.429 1.00 93.69 96 VAL A O 1
ATOM 715 N N . GLU A 1 97 ? -1.329 8.616 19.316 1.00 94.38 97 GLU A N 1
ATOM 716 C CA . GLU A 1 97 ? -0.354 7.751 19.988 1.00 94.38 97 GLU A CA 1
ATOM 717 C C . GLU A 1 97 ? 0.960 7.594 19.210 1.00 94.38 97 GLU A C 1
ATOM 719 O O . GLU A 1 97 ? 2.037 7.584 19.803 1.00 94.38 97 GLU A O 1
ATOM 724 N N . LEU A 1 98 ? 0.899 7.453 17.882 1.00 93.56 98 LEU A N 1
ATOM 725 C CA . LEU A 1 98 ? 2.064 7.074 17.074 1.00 93.56 98 LEU A CA 1
ATOM 726 C C . LEU A 1 98 ? 2.677 8.230 16.294 1.00 93.56 98 LEU A C 1
ATOM 728 O O . LEU A 1 98 ? 3.841 8.109 15.892 1.00 93.56 98 LEU A O 1
ATOM 732 N N . LEU A 1 99 ? 1.908 9.296 16.047 1.00 91.00 99 LEU A N 1
ATOM 733 C CA . LEU A 1 99 ? 2.321 10.455 15.250 1.00 91.00 99 LEU A CA 1
ATOM 734 C C . LEU A 1 99 ? 2.308 11.773 16.042 1.00 91.00 99 LEU A C 1
ATOM 736 O O . LEU A 1 99 ? 2.537 12.827 15.450 1.00 91.00 99 LEU A O 1
ATOM 740 N N . GLY A 1 100 ? 2.039 11.742 17.352 1.00 88.88 100 GLY A N 1
ATOM 741 C CA . GLY A 1 100 ? 2.025 12.944 18.192 1.00 88.88 100 GLY A CA 1
ATOM 742 C C . GLY A 1 100 ? 0.922 13.934 17.807 1.00 88.88 100 GLY A C 1
ATOM 743 O O . GLY A 1 100 ? 1.132 15.142 17.862 1.00 88.88 100 GLY A O 1
ATOM 744 N N . GLY A 1 101 ? -0.228 13.433 17.346 1.00 81.75 101 GLY A N 1
ATOM 745 C CA . GLY A 1 101 ? -1.381 14.250 16.949 1.00 81.75 101 GLY A CA 1
ATOM 746 C C . GLY A 1 101 ? -1.342 14.760 15.506 1.00 81.75 101 GLY A C 1
ATOM 747 O O . GLY A 1 101 ? -2.264 15.454 15.073 1.00 81.75 101 GLY A O 1
ATOM 748 N N . GLN A 1 102 ? -0.313 14.410 14.729 1.00 86.69 102 GLN A N 1
ATOM 749 C CA . GLN A 1 102 ? -0.297 14.699 13.296 1.00 86.69 102 GLN A CA 1
ATOM 750 C C . GLN A 1 102 ? -1.281 13.794 12.549 1.00 86.69 102 GLN A C 1
ATOM 752 O O . GLN A 1 102 ? -1.203 12.570 12.637 1.00 86.69 102 GLN A O 1
ATOM 757 N N . LYS A 1 103 ? -2.168 14.401 11.753 1.00 86.12 103 LYS A N 1
ATOM 758 C CA . LYS A 1 103 ? -3.131 13.666 10.925 1.00 86.12 103 LYS A CA 1
ATOM 759 C C . LYS A 1 103 ? -2.470 13.020 9.710 1.00 86.12 103 LYS A C 1
ATOM 761 O O . LYS A 1 103 ? -1.639 13.640 9.036 1.00 86.12 103 LYS A O 1
ATOM 766 N N . LEU A 1 104 ? -2.923 11.824 9.352 1.00 83.31 104 LEU A N 1
ATOM 767 C CA . LEU A 1 104 ? -2.633 11.191 8.072 1.00 83.31 104 LEU A CA 1
ATOM 768 C C . LEU A 1 104 ? -3.497 11.842 6.986 1.00 83.31 104 LEU A C 1
ATOM 770 O O . LEU A 1 104 ? -4.589 11.372 6.668 1.00 83.31 104 LEU A O 1
ATOM 774 N N . GLN A 1 105 ? -3.002 12.927 6.381 1.00 71.19 105 GLN A N 1
ATOM 775 C CA . GLN A 1 105 ? -3.691 13.599 5.262 1.00 71.19 105 GLN A CA 1
ATOM 776 C C . GLN A 1 105 ? -4.028 12.644 4.101 1.00 71.19 105 GLN A C 1
ATOM 778 O O . GLN A 1 105 ? -4.970 12.874 3.343 1.00 71.19 105 GLN A O 1
ATOM 783 N N . ASP A 1 106 ? -3.268 11.559 3.979 1.00 75.88 106 ASP A N 1
ATOM 784 C CA . ASP A 1 106 ? -3.411 10.520 2.958 1.00 75.88 106 ASP A CA 1
ATOM 785 C C . ASP A 1 106 ? -4.773 9.818 2.999 1.00 75.88 106 ASP A C 1
ATOM 787 O O . ASP A 1 106 ? -5.306 9.435 1.959 1.00 75.88 106 ASP A O 1
ATOM 791 N N . MET A 1 107 ? -5.372 9.707 4.189 1.00 79.12 107 MET A N 1
ATOM 792 C CA . MET A 1 107 ? -6.675 9.070 4.385 1.00 79.12 107 MET A CA 1
ATOM 793 C C . MET A 1 107 ? -7.797 9.860 3.703 1.00 79.12 107 MET A C 1
ATOM 795 O O . MET A 1 107 ? -8.725 9.284 3.141 1.00 79.12 107 MET A O 1
ATOM 799 N N . GLN A 1 108 ? -7.715 11.1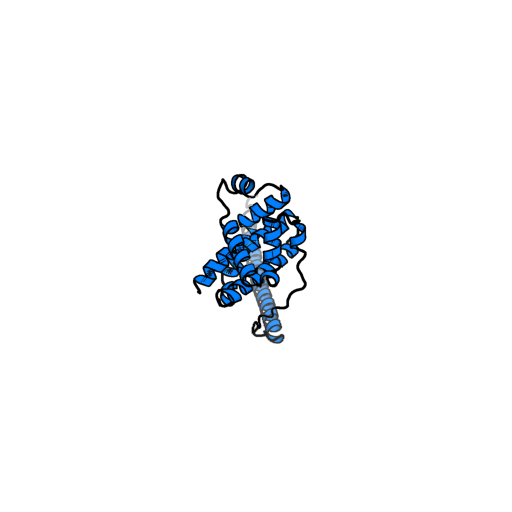92 3.699 1.00 80.62 108 GLN A N 1
ATOM 800 C CA . GLN A 1 108 ? -8.717 12.004 3.012 1.00 80.62 108 GLN A CA 1
ATOM 801 C C . GLN A 1 108 ? -8.602 11.840 1.493 1.00 80.62 108 GLN A C 1
ATOM 803 O O . GLN A 1 108 ? -9.597 11.547 0.835 1.00 80.62 108 GLN A O 1
ATOM 808 N N . ARG A 1 109 ? -7.376 11.924 0.959 1.00 85.31 109 ARG A N 1
ATOM 809 C CA . ARG A 1 109 ? -7.106 11.757 -0.480 1.00 85.31 109 ARG A CA 1
ATOM 810 C C . ARG A 1 109 ? -7.556 10.393 -0.999 1.00 85.31 109 ARG A C 1
ATOM 812 O O . ARG A 1 109 ? -8.015 10.280 -2.132 1.00 85.31 109 ARG A O 1
ATOM 819 N N . PHE A 1 110 ? -7.466 9.354 -0.171 1.00 91.69 110 PHE A N 1
ATOM 820 C CA . PHE A 1 110 ? -7.903 8.022 -0.564 1.00 91.69 110 PHE A CA 1
ATOM 821 C C . PHE A 1 110 ? -9.418 7.938 -0.819 1.00 91.69 110 PHE A C 1
ATOM 823 O O . PHE A 1 110 ? -9.844 7.294 -1.780 1.00 91.69 110 PHE A O 1
ATOM 830 N N . LYS A 1 111 ? -10.241 8.638 -0.025 1.00 91.88 111 LYS A N 1
ATOM 831 C CA . LYS A 1 111 ? -11.690 8.720 -0.275 1.00 91.88 111 LYS A CA 1
ATOM 832 C C . LYS A 1 111 ? -11.988 9.352 -1.632 1.00 91.88 111 LYS A C 1
ATOM 834 O O . LYS A 1 111 ? -12.843 8.843 -2.351 1.00 91.88 111 LYS A O 1
ATOM 839 N N . ASP A 1 112 ? -11.247 10.394 -1.999 1.00 91.62 112 ASP A N 1
ATOM 840 C CA . ASP A 1 112 ? -11.415 11.089 -3.279 1.00 91.62 112 ASP A CA 1
ATOM 841 C C . ASP A 1 112 ? -11.025 10.190 -4.463 1.00 91.62 112 ASP A C 1
ATOM 843 O O . ASP A 1 112 ? -11.747 10.120 -5.459 1.00 91.62 112 ASP A O 1
ATOM 847 N N . VAL A 1 113 ? -9.932 9.426 -4.329 1.00 93.38 113 VAL A N 1
ATOM 848 C CA . VAL A 1 113 ? -9.508 8.421 -5.321 1.00 93.38 113 VAL A CA 1
ATOM 849 C C . VAL A 1 113 ? -10.595 7.366 -5.526 1.00 93.38 113 VAL A C 1
ATOM 851 O O . VAL A 1 113 ? -10.990 7.102 -6.662 1.00 93.38 113 VAL A O 1
ATOM 854 N N . MET A 1 114 ? -11.132 6.796 -4.446 1.00 95.19 114 MET A N 1
ATOM 855 C CA . MET A 1 114 ? -12.185 5.779 -4.540 1.00 95.19 114 MET A CA 1
ATOM 856 C C . MET A 1 114 ? -13.498 6.343 -5.088 1.00 95.19 114 MET A C 1
ATOM 858 O O . MET A 1 114 ? -14.160 5.688 -5.894 1.00 95.19 114 MET A O 1
ATOM 862 N N . ALA A 1 115 ? -13.858 7.576 -4.723 1.00 94.06 115 ALA A N 1
ATOM 863 C CA . ALA A 1 115 ? -15.012 8.265 -5.292 1.00 94.06 115 ALA A CA 1
ATOM 864 C C . ALA A 1 115 ? -14.849 8.488 -6.805 1.00 94.06 115 ALA A C 1
ATOM 866 O O . ALA A 1 115 ? -15.791 8.258 -7.567 1.00 94.06 115 ALA A O 1
ATOM 867 N N . ALA A 1 116 ? -13.653 8.872 -7.262 1.00 93.38 116 ALA A N 1
ATOM 868 C CA . ALA A 1 116 ? -13.356 9.026 -8.683 1.00 93.38 116 ALA A CA 1
ATOM 869 C C . ALA A 1 116 ? -13.473 7.694 -9.442 1.00 93.38 116 ALA A C 1
ATOM 871 O O . ALA A 1 116 ? -14.093 7.659 -10.508 1.00 93.38 116 ALA A O 1
ATOM 872 N N . LEU A 1 117 ? -12.947 6.600 -8.882 1.00 94.88 117 LEU A N 1
ATOM 873 C CA . LEU A 1 117 ? -13.048 5.254 -9.459 1.00 94.88 117 LEU A CA 1
ATOM 874 C C . LEU A 1 117 ? -14.500 4.788 -9.607 1.00 94.88 117 LEU A C 1
ATOM 876 O O . LEU A 1 117 ? -14.891 4.341 -10.689 1.00 94.88 117 LEU A O 1
ATOM 880 N N . LYS A 1 118 ? -15.302 4.957 -8.549 1.00 94.88 118 LYS A N 1
ATOM 881 C CA . LYS A 1 118 ? -16.740 4.649 -8.540 1.00 94.88 118 LYS A CA 1
ATOM 882 C C . LYS A 1 118 ? -17.495 5.470 -9.579 1.00 94.88 118 LYS A C 1
ATOM 884 O O . LYS A 1 118 ? -18.220 4.911 -10.396 1.00 94.88 118 LYS A O 1
ATOM 889 N N . LYS A 1 119 ? -17.260 6.786 -9.617 1.00 95.12 119 LYS A N 1
ATOM 890 C CA . LYS A 1 119 ? -17.898 7.706 -10.574 1.00 95.12 119 LYS A CA 1
ATOM 891 C C . LYS A 1 119 ? -17.633 7.331 -12.036 1.00 95.12 119 LYS A C 1
ATOM 893 O O . LYS A 1 119 ? -18.495 7.553 -12.877 1.00 95.12 119 LYS A O 1
ATOM 898 N N . HIS A 1 120 ? -16.460 6.778 -12.341 1.00 93.44 120 HIS A N 1
ATOM 899 C CA . HIS A 1 120 ? -16.085 6.384 -13.703 1.00 93.44 120 HIS A CA 1
ATOM 900 C C . HIS A 1 120 ? -16.399 4.916 -14.024 1.00 93.44 120 HIS A C 1
ATOM 902 O O . HIS A 1 120 ? -16.097 4.470 -15.129 1.00 93.44 120 HIS A O 1
ATOM 908 N N . GLY A 1 121 ? -16.982 4.160 -13.085 1.00 93.56 121 GLY A N 1
ATOM 909 C CA . GLY A 1 121 ? -17.338 2.755 -13.292 1.00 93.56 121 GLY A CA 1
ATOM 910 C C . GLY A 1 121 ? -16.130 1.857 -13.571 1.00 93.56 121 GLY A C 1
ATOM 911 O O . GLY A 1 121 ? -16.229 0.943 -14.383 1.00 93.56 121 GLY A O 1
ATOM 912 N N . VAL A 1 122 ? -14.976 2.154 -12.961 1.00 94.19 122 VAL A N 1
ATOM 913 C CA . VAL A 1 122 ? -13.724 1.395 -13.158 1.00 94.19 122 VAL A CA 1
ATOM 914 C C . VAL A 1 122 ? -13.164 0.798 -11.867 1.00 94.19 122 VAL A C 1
ATOM 916 O O . VAL A 1 122 ? -12.037 0.315 -11.877 1.00 94.19 122 VAL A O 1
ATOM 919 N N . GLU A 1 123 ? -13.904 0.843 -10.756 1.00 92.31 123 GLU A N 1
ATOM 920 C CA . GLU A 1 123 ? -13.487 0.304 -9.447 1.00 92.31 123 GLU A CA 1
ATOM 921 C C . GLU A 1 123 ? -13.075 -1.179 -9.512 1.00 92.31 123 GLU A C 1
ATOM 923 O O . GLU A 1 123 ? -12.092 -1.581 -8.893 1.00 92.31 123 GLU A O 1
ATOM 928 N N . ASP A 1 124 ? -13.749 -1.970 -10.348 1.00 90.81 124 ASP A N 1
ATOM 929 C CA . ASP A 1 124 ? -13.449 -3.378 -10.635 1.00 90.81 124 ASP A CA 1
ATOM 930 C C . ASP A 1 124 ? -12.014 -3.602 -11.147 1.00 90.81 124 ASP A C 1
ATOM 932 O O . ASP A 1 124 ? -11.416 -4.659 -10.934 1.00 90.81 124 ASP A O 1
ATOM 936 N N . LYS A 1 125 ? -11.421 -2.582 -11.778 1.00 91.88 125 LYS A N 1
ATOM 937 C CA . LYS A 1 125 ? -10.038 -2.598 -12.269 1.00 91.88 125 LYS A CA 1
ATOM 938 C C . LYS A 1 125 ? -9.015 -2.252 -11.189 1.00 91.88 125 LYS A C 1
ATOM 940 O O . LYS A 1 125 ? -7.825 -2.259 -11.501 1.00 91.88 125 LYS A O 1
ATOM 945 N N . PHE A 1 126 ? -9.428 -1.945 -9.963 1.00 95.00 126 PHE A N 1
ATOM 946 C CA . PHE A 1 126 ? -8.545 -1.590 -8.847 1.00 95.00 126 PHE A CA 1
ATOM 947 C C . PHE A 1 126 ? -8.874 -2.432 -7.608 1.00 95.00 126 PHE A C 1
ATOM 949 O O . PHE A 1 126 ? -9.308 -1.898 -6.579 1.00 95.00 126 PHE A O 1
ATOM 956 N N . PRO A 1 127 ? -8.740 -3.769 -7.697 1.00 95.06 127 PRO A N 1
ATOM 957 C CA . PRO A 1 127 ? -9.099 -4.657 -6.602 1.00 95.06 127 PRO A CA 1
ATOM 958 C C . PRO A 1 127 ? -8.300 -4.387 -5.324 1.00 95.06 127 PRO A C 1
ATOM 960 O O . PRO A 1 127 ? -8.876 -4.474 -4.241 1.00 95.06 127 PRO A O 1
ATOM 963 N N . LEU A 1 128 ? -7.012 -4.038 -5.405 1.00 95.88 128 LEU A N 1
ATOM 964 C CA . LEU A 1 128 ? -6.207 -3.770 -4.216 1.00 95.88 128 LEU A CA 1
ATOM 965 C C . LEU A 1 128 ? -6.643 -2.472 -3.534 1.00 95.88 128 LEU A C 1
ATOM 967 O O . LEU A 1 128 ? -6.887 -2.492 -2.329 1.00 95.88 128 LEU A O 1
ATOM 971 N N . PHE A 1 129 ? -6.800 -1.368 -4.270 1.00 96.12 129 PHE A N 1
ATOM 972 C CA . PHE A 1 129 ? -7.319 -0.121 -3.692 1.00 96.12 129 PHE A CA 1
ATOM 973 C C . PHE A 1 129 ? -8.699 -0.343 -3.073 1.00 96.12 129 PHE A C 1
ATOM 975 O O . PHE A 1 129 ? -8.936 0.069 -1.941 1.00 96.12 129 PHE A O 1
ATOM 982 N N . SER A 1 130 ? -9.573 -1.088 -3.749 1.00 95.81 130 SER A N 1
ATOM 983 C CA . SER A 1 130 ? -10.894 -1.429 -3.220 1.00 95.81 130 SER A CA 1
ATOM 984 C C . SER A 1 130 ? -10.799 -2.210 -1.906 1.00 95.81 130 SER A C 1
ATOM 986 O O . SER A 1 130 ? -11.450 -1.849 -0.930 1.00 95.81 130 SER A O 1
ATOM 988 N N . LYS A 1 131 ? -9.946 -3.238 -1.816 1.00 96.06 131 LYS A N 1
ATOM 989 C CA . LYS A 1 131 ? -9.743 -3.993 -0.566 1.00 96.06 131 LYS A CA 1
ATOM 990 C C . LYS A 1 131 ? -9.197 -3.121 0.560 1.00 96.06 131 LYS A C 1
ATOM 992 O O . LYS A 1 131 ? -9.730 -3.168 1.665 1.00 96.06 131 LYS A O 1
ATOM 997 N N . ILE A 1 132 ? -8.183 -2.302 0.281 1.00 96.69 132 ILE A N 1
ATOM 998 C CA . ILE A 1 132 ? -7.598 -1.393 1.276 1.00 96.69 132 ILE A CA 1
ATOM 999 C C . ILE A 1 132 ? -8.666 -0.418 1.788 1.00 96.69 132 ILE A C 1
ATOM 1001 O O . ILE A 1 132 ? -8.746 -0.190 2.992 1.00 96.69 132 ILE A O 1
ATOM 1005 N N . TYR A 1 133 ? -9.524 0.106 0.907 1.00 96.12 133 TYR A N 1
ATOM 1006 C CA . TYR A 1 133 ? -10.608 1.014 1.284 1.00 96.12 133 TYR A CA 1
ATOM 1007 C C . TYR A 1 133 ? -11.620 0.340 2.208 1.00 96.12 133 TYR A C 1
ATOM 1009 O O . TYR A 1 133 ? -11.967 0.883 3.256 1.00 96.12 133 TYR A O 1
ATOM 1017 N N . ARG A 1 134 ? -12.051 -0.871 1.849 1.00 95.62 134 ARG A N 1
ATOM 1018 C CA . ARG A 1 134 ? -13.026 -1.636 2.631 1.00 95.62 134 ARG A CA 1
ATOM 1019 C C . ARG A 1 134 ? -12.500 -1.989 4.021 1.00 95.62 134 ARG A C 1
ATOM 1021 O O . ARG A 1 134 ? -13.233 -1.863 4.996 1.00 95.62 134 ARG A O 1
ATOM 1028 N N . ILE A 1 135 ? -11.228 -2.370 4.127 1.00 95.50 135 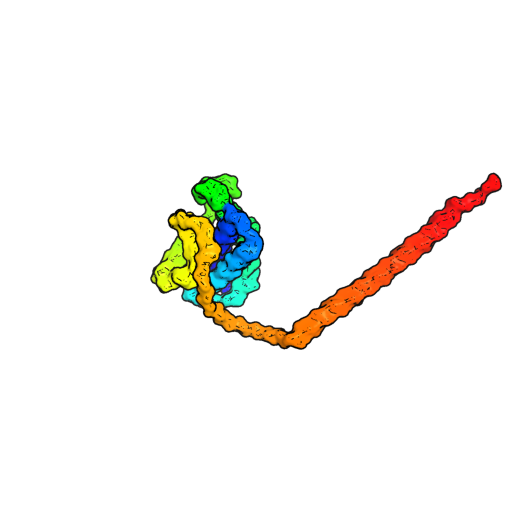ILE A N 1
ATOM 1029 C CA . ILE A 1 135 ? -10.579 -2.630 5.422 1.00 95.50 135 ILE A CA 1
ATOM 1030 C C . ILE A 1 135 ? -10.492 -1.334 6.238 1.00 95.50 135 ILE A C 1
ATOM 1032 O O . ILE A 1 135 ? -10.808 -1.322 7.423 1.00 95.50 135 ILE A O 1
ATOM 1036 N N . ALA A 1 136 ? -10.104 -0.227 5.602 1.00 93.69 136 ALA A N 1
ATOM 1037 C CA . ALA A 1 136 ? -9.859 1.026 6.304 1.00 93.69 136 ALA A CA 1
ATOM 1038 C C . ALA A 1 136 ? -11.127 1.767 6.764 1.00 93.69 136 ALA A C 1
ATOM 1040 O O . ALA A 1 136 ? -11.073 2.479 7.770 1.00 93.69 136 ALA A O 1
ATOM 1041 N N . TYR A 1 137 ? -12.239 1.642 6.030 1.00 93.12 137 TYR A N 1
ATOM 1042 C CA . TYR A 1 137 ? -13.447 2.450 6.250 1.00 93.12 137 TYR A CA 1
ATOM 1043 C C . TYR A 1 137 ? -14.749 1.660 6.372 1.00 93.12 137 TYR A C 1
ATOM 1045 O O . TYR A 1 137 ? -15.708 2.191 6.925 1.00 93.12 137 TYR A O 1
ATOM 1053 N N . GLU A 1 138 ? -14.812 0.429 5.865 1.00 93.75 138 GLU A N 1
ATOM 1054 C CA . GLU A 1 138 ? -16.045 -0.373 5.827 1.00 93.75 138 GLU A CA 1
ATOM 1055 C C . GLU A 1 138 ? -15.996 -1.577 6.783 1.00 93.75 138 GLU A C 1
ATOM 1057 O O . GLU A 1 138 ? -16.832 -2.472 6.693 1.00 93.75 138 GLU A O 1
ATOM 1062 N N . ASN A 1 139 ? -15.029 -1.602 7.709 1.00 92.25 139 ASN A N 1
ATOM 1063 C CA . ASN A 1 139 ? -14.826 -2.675 8.691 1.00 92.25 139 ASN A CA 1
ATOM 1064 C C . ASN A 1 139 ? -14.680 -4.075 8.063 1.00 92.25 139 ASN A C 1
ATOM 1066 O O . ASN A 1 139 ? -15.064 -5.076 8.670 1.00 92.25 139 ASN A O 1
ATOM 1070 N N . ALA A 1 140 ? -14.142 -4.167 6.842 1.00 95.00 140 ALA A N 1
ATOM 1071 C CA . ALA A 1 140 ? -13.859 -5.466 6.244 1.00 95.00 140 ALA A CA 1
ATOM 1072 C C . ALA A 1 140 ? -12.714 -6.182 6.995 1.00 95.00 140 ALA A C 1
ATOM 1074 O O . ALA A 1 140 ? -11.771 -5.517 7.438 1.00 95.00 140 ALA A O 1
ATOM 1075 N N . PRO A 1 141 ? -12.749 -7.525 7.104 1.00 95.31 141 PRO A N 1
ATOM 1076 C CA . PRO A 1 141 ? -11.673 -8.300 7.713 1.00 95.31 141 PRO A CA 1
ATOM 1077 C C . PRO A 1 141 ? -10.325 -8.028 7.042 1.00 95.31 141 PRO A C 1
ATOM 1079 O O . PRO A 1 141 ? -10.214 -8.016 5.812 1.00 95.31 141 PRO A O 1
ATOM 1082 N N . CYS A 1 142 ? -9.281 -7.837 7.847 1.00 93.94 142 CYS A N 1
ATOM 1083 C CA . CYS A 1 142 ? -7.955 -7.477 7.348 1.00 93.94 142 CYS A CA 1
ATOM 1084 C C . CYS A 1 142 ? -7.358 -8.579 6.454 1.00 93.94 142 CYS A C 1
ATOM 1086 O O . CYS A 1 142 ? -6.643 -8.283 5.497 1.00 93.94 142 CYS A O 1
ATOM 1088 N N . GLU A 1 143 ? -7.710 -9.843 6.695 1.00 94.38 143 GLU A N 1
ATOM 1089 C CA . GLU A 1 143 ? -7.285 -11.023 5.932 1.00 94.38 143 GLU A CA 1
ATOM 1090 C C . GLU A 1 143 ? -7.769 -10.994 4.476 1.00 94.38 143 GLU A C 1
ATOM 1092 O O . GLU A 1 143 ? -7.277 -11.744 3.630 1.00 94.38 143 GLU A O 1
ATOM 1097 N N . GLU A 1 144 ? -8.730 -10.128 4.140 1.00 93.38 144 GLU A N 1
ATOM 1098 C CA . GLU A 1 144 ? -9.131 -9.917 2.753 1.00 93.38 144 GLU A CA 1
ATOM 1099 C C . GLU A 1 144 ? -8.031 -9.277 1.897 1.00 93.38 144 GLU A C 1
ATOM 1101 O O . GLU A 1 144 ? -8.106 -9.382 0.671 1.00 93.38 144 GLU A O 1
ATOM 1106 N N . ILE A 1 145 ? -6.996 -8.669 2.495 1.00 94.56 145 ILE A N 1
ATOM 1107 C CA . ILE A 1 145 ? -5.929 -7.969 1.760 1.00 94.56 145 ILE A CA 1
ATOM 1108 C C . ILE A 1 145 ? -5.183 -8.876 0.768 1.00 94.56 145 ILE A C 1
ATOM 1110 O O . ILE A 1 145 ? -4.723 -8.407 -0.271 1.00 94.56 145 ILE A O 1
ATOM 1114 N N . VAL A 1 146 ? -5.102 -10.181 1.049 1.00 92.31 146 VAL A N 1
ATOM 1115 C CA . VAL A 1 146 ? -4.465 -11.181 0.171 1.00 92.31 146 VAL A CA 1
ATOM 1116 C C . VAL A 1 146 ? -5.443 -11.868 -0.785 1.00 92.31 146 VAL A C 1
ATOM 1118 O O . VAL A 1 146 ? -5.019 -12.566 -1.705 1.00 92.31 146 VAL A O 1
ATOM 1121 N N . LYS A 1 147 ? -6.753 -11.667 -0.606 1.00 91.75 147 LYS A N 1
ATOM 1122 C CA . LYS A 1 147 ? -7.810 -12.272 -1.429 1.00 91.75 147 LYS A CA 1
ATOM 1123 C C . LYS A 1 147 ? -8.112 -11.379 -2.631 1.00 91.75 147 LYS A C 1
ATOM 1125 O O . LYS A 1 147 ? -9.170 -10.750 -2.713 1.00 91.75 147 LYS A O 1
ATOM 1130 N N . LEU A 1 148 ? -7.152 -11.306 -3.547 1.00 86.00 148 LEU A N 1
ATOM 1131 C CA . LEU A 1 148 ? -7.272 -10.552 -4.793 1.00 86.00 148 LEU A CA 1
ATOM 1132 C C . LEU A 1 148 ? -7.733 -11.474 -5.936 1.00 86.00 148 LEU A C 1
ATOM 1134 O O . LEU A 1 148 ? -7.315 -12.633 -5.976 1.00 86.00 148 LEU A O 1
ATOM 1138 N N . PRO A 1 149 ? -8.587 -10.989 -6.858 1.00 80.75 149 PRO A N 1
ATOM 1139 C CA . PRO A 1 149 ? -8.990 -11.761 -8.029 1.00 80.75 149 PRO A CA 1
ATOM 1140 C C . PRO A 1 149 ? -7.776 -12.091 -8.905 1.00 80.75 149 PRO A C 1
ATOM 1142 O O . PRO A 1 149 ? -6.760 -11.386 -8.872 1.00 80.75 149 PRO A O 1
ATOM 1145 N N . GLU A 1 150 ? -7.886 -13.154 -9.711 1.00 65.81 150 GLU A N 1
ATOM 1146 C CA . GLU A 1 150 ? -6.864 -13.472 -10.709 1.00 65.81 150 GLU A CA 1
ATOM 1147 C C . GLU A 1 150 ? -6.551 -12.241 -11.559 1.00 65.81 150 GLU A C 1
ATOM 1149 O O . GLU A 1 150 ? -7.436 -11.459 -11.919 1.00 65.81 150 GLU A O 1
ATOM 1154 N N . ARG A 1 151 ? -5.258 -12.045 -11.847 1.00 62.50 151 ARG A N 1
ATOM 1155 C CA . ARG A 1 151 ? -4.783 -10.848 -12.539 1.00 62.50 151 ARG A CA 1
ATOM 1156 C C . ARG A 1 151 ? -5.563 -10.658 -13.832 1.00 62.50 151 ARG A C 1
ATOM 1158 O O . ARG A 1 151 ? -5.358 -11.396 -14.794 1.00 62.50 151 ARG A O 1
ATOM 1165 N N . VAL A 1 152 ? -6.337 -9.578 -13.897 1.00 53.69 152 VAL A N 1
ATOM 1166 C CA . VAL A 1 152 ? -6.746 -9.001 -15.174 1.00 53.69 152 VAL A CA 1
ATOM 1167 C C . VAL A 1 152 ? -5.449 -8.591 -15.862 1.00 53.69 152 VAL A C 1
ATOM 1169 O O . VAL A 1 152 ? -4.786 -7.637 -15.446 1.00 53.69 152 VAL A O 1
ATOM 1172 N N . ALA A 1 153 ? -5.012 -9.402 -16.825 1.00 48.00 153 ALA A N 1
ATOM 1173 C CA . ALA A 1 153 ? -3.702 -9.300 -17.444 1.00 48.00 153 ALA A CA 1
ATOM 1174 C C . ALA A 1 153 ? -3.580 -7.978 -18.204 1.00 48.00 153 ALA A C 1
ATOM 1176 O O . ALA A 1 153 ? -3.845 -7.884 -19.400 1.00 48.00 153 ALA A O 1
ATOM 1177 N N . TRP A 1 154 ? -3.134 -6.937 -17.514 1.00 46.78 154 TRP A N 1
ATOM 1178 C CA . TRP A 1 154 ? -2.712 -5.717 -18.162 1.00 46.78 154 TRP A CA 1
ATOM 1179 C C . TRP A 1 154 ? -1.268 -5.910 -18.609 1.00 46.78 154 TRP A C 1
ATOM 1181 O O . TRP A 1 154 ? -0.316 -5.670 -17.870 1.00 46.78 154 TRP A O 1
ATOM 1191 N N . ARG A 1 155 ? -1.098 -6.408 -19.835 1.00 45.00 155 ARG A N 1
ATOM 1192 C CA . ARG A 1 155 ? 0.205 -6.397 -20.495 1.00 45.00 155 ARG A CA 1
ATOM 1193 C C . ARG A 1 155 ? 0.502 -4.960 -20.903 1.00 45.00 155 ARG A C 1
ATOM 1195 O O . ARG A 1 155 ? 0.087 -4.495 -21.964 1.00 45.00 155 ARG A O 1
ATOM 1202 N N . GLN A 1 156 ? 1.273 -4.261 -20.083 1.00 44.62 156 GLN A N 1
ATOM 1203 C CA . GLN A 1 156 ? 2.130 -3.210 -20.605 1.00 44.62 156 GLN A CA 1
ATOM 1204 C C . GLN A 1 156 ? 2.983 -3.890 -21.685 1.00 44.62 156 GLN A C 1
ATOM 1206 O O . GLN A 1 156 ? 3.698 -4.852 -21.394 1.00 44.62 156 GLN A O 1
ATOM 1211 N N . LYS A 1 157 ? 2.874 -3.467 -22.950 1.00 38.78 157 LYS A N 1
ATOM 1212 C CA . LYS A 1 157 ? 3.895 -3.798 -23.951 1.00 38.78 157 LYS A CA 1
ATOM 1213 C C . LYS A 1 157 ? 5.153 -3.043 -23.535 1.00 38.78 157 LYS A C 1
ATOM 1215 O O . LYS A 1 157 ? 5.497 -2.026 -24.126 1.00 38.78 157 LYS A O 1
ATOM 1220 N N . VAL A 1 158 ? 5.810 -3.504 -22.476 1.00 45.09 158 VAL A N 1
ATOM 1221 C CA . VAL A 1 158 ? 7.187 -3.132 -22.215 1.00 45.09 158 VAL A CA 1
ATOM 1222 C C . VAL A 1 158 ? 7.910 -3.640 -23.452 1.00 45.09 158 VAL A C 1
ATOM 1224 O O . VAL A 1 158 ? 7.938 -4.848 -23.698 1.00 45.09 158 VAL A O 1
ATOM 1227 N N . LYS A 1 159 ? 8.422 -2.736 -24.293 1.00 41.31 159 LYS A N 1
ATOM 1228 C CA . LYS A 1 159 ? 9.479 -3.104 -25.234 1.00 41.31 159 LYS A CA 1
ATOM 1229 C C . LYS A 1 159 ? 10.675 -3.454 -24.359 1.00 41.31 159 LYS A C 1
ATOM 1231 O O . LYS A 1 159 ? 11.576 -2.645 -24.169 1.00 41.31 159 LYS A O 1
ATOM 1236 N N . THR A 1 160 ? 10.660 -4.638 -23.760 1.00 46.28 160 THR A N 1
ATOM 1237 C CA . THR A 1 160 ? 11.877 -5.231 -23.255 1.00 46.28 160 THR A CA 1
ATOM 1238 C C . THR A 1 160 ? 12.743 -5.368 -24.491 1.00 46.28 160 THR A C 1
ATOM 1240 O O . THR A 1 160 ? 12.425 -6.098 -25.430 1.00 46.28 160 THR A O 1
ATOM 1243 N N . ARG A 1 161 ? 13.817 -4.582 -24.552 1.00 52.41 161 ARG A N 1
ATOM 1244 C CA . ARG A 1 161 ? 14.932 -4.938 -25.415 1.00 52.41 161 ARG A CA 1
ATOM 1245 C C . ARG A 1 161 ? 15.401 -6.259 -24.828 1.00 52.41 161 ARG A C 1
ATOM 1247 O O . ARG A 1 161 ? 16.036 -6.270 -23.779 1.00 52.41 161 ARG A O 1
ATOM 1254 N N . ILE A 1 162 ? 14.917 -7.363 -25.395 1.00 64.94 162 ILE A N 1
ATOM 1255 C CA . ILE A 1 162 ? 15.276 -8.697 -24.941 1.00 64.94 162 ILE A CA 1
ATOM 1256 C C . ILE A 1 162 ? 16.784 -8.748 -25.096 1.00 64.94 162 ILE A C 1
ATOM 1258 O O . ILE A 1 162 ? 17.293 -8.716 -26.215 1.00 64.94 162 ILE A O 1
ATOM 1262 N N . VAL A 1 163 ? 17.487 -8.731 -23.967 1.00 63.59 163 VAL A N 1
ATOM 1263 C CA . VAL A 1 163 ? 18.920 -8.966 -23.953 1.00 63.59 163 VAL A CA 1
ATOM 1264 C C . VAL A 1 163 ? 19.075 -10.382 -24.490 1.00 63.59 163 VAL A C 1
ATOM 1266 O O . VAL A 1 163 ? 18.509 -11.310 -23.901 1.00 63.59 163 VAL A O 1
ATOM 1269 N N . PRO A 1 164 ? 19.741 -10.572 -25.638 1.00 80.69 164 PRO A N 1
ATOM 1270 C CA . PRO A 1 164 ? 19.911 -11.899 -26.188 1.00 80.69 164 PRO A CA 1
ATOM 1271 C C . PRO A 1 164 ? 20.540 -12.805 -25.134 1.00 80.69 164 PRO A C 1
ATOM 1273 O O . PRO A 1 164 ? 21.427 -12.381 -24.394 1.00 80.69 164 PRO A O 1
ATOM 1276 N N . ARG A 1 165 ? 20.102 -14.062 -25.069 1.00 78.88 165 ARG A N 1
ATOM 1277 C CA . ARG A 1 165 ? 20.578 -15.018 -24.060 1.00 78.88 165 ARG A CA 1
ATOM 1278 C C . ARG A 1 165 ? 22.111 -15.144 -24.059 1.00 78.88 165 ARG A C 1
ATOM 1280 O O . ARG A 1 165 ? 22.700 -15.300 -22.998 1.00 78.88 165 ARG A O 1
ATOM 1287 N N . TRP A 1 166 ? 22.751 -14.973 -25.219 1.00 88.31 166 TRP A N 1
ATOM 1288 C CA . TRP A 1 166 ? 24.210 -14.922 -25.352 1.00 88.31 166 TRP A CA 1
ATOM 1289 C C . TRP A 1 166 ? 24.844 -13.697 -24.674 1.00 88.31 166 TRP A C 1
ATOM 1291 O O . TRP A 1 166 ? 25.898 -13.831 -24.064 1.00 88.31 166 TRP A O 1
ATOM 1301 N N . LEU A 1 167 ? 24.198 -12.526 -24.718 1.00 86.38 167 LEU A N 1
ATOM 1302 C CA . LEU A 1 167 ? 24.706 -11.297 -24.101 1.00 86.38 167 LEU A CA 1
ATOM 1303 C C . LEU A 1 167 ? 24.604 -11.371 -22.571 1.00 86.38 167 LEU A C 1
ATOM 1305 O O . LEU A 1 167 ? 25.504 -10.918 -21.873 1.00 86.38 167 LEU A O 1
ATOM 1309 N N . ALA A 1 168 ? 23.556 -12.011 -22.045 1.00 84.12 168 ALA A N 1
ATOM 1310 C CA . ALA A 1 168 ? 23.438 -12.288 -20.613 1.00 84.12 168 ALA A CA 1
ATOM 1311 C C . ALA A 1 168 ? 24.524 -13.264 -20.118 1.00 84.12 168 ALA A C 1
ATOM 1313 O O . ALA A 1 168 ? 25.134 -13.028 -19.078 1.00 84.12 168 ALA A O 1
ATOM 1314 N N . VAL A 1 169 ? 24.802 -14.327 -20.885 1.00 87.94 169 VAL A N 1
ATOM 1315 C CA . VAL A 1 169 ? 25.895 -15.271 -20.586 1.00 87.94 169 VAL A CA 1
ATOM 1316 C C . VAL A 1 169 ? 27.254 -14.571 -20.655 1.00 87.94 169 VAL A C 1
ATOM 1318 O O . VAL A 1 169 ? 28.066 -14.744 -19.752 1.00 87.94 169 VAL A O 1
ATOM 1321 N N . LEU A 1 170 ? 27.483 -13.731 -21.667 1.00 92.25 170 LEU A N 1
ATOM 1322 C CA . LEU A 1 170 ? 28.721 -12.965 -21.814 1.00 92.25 170 LEU A CA 1
ATOM 1323 C C . LEU A 1 170 ? 28.960 -12.037 -20.614 1.00 92.25 170 LEU A C 1
ATOM 1325 O O . LEU A 1 170 ? 30.052 -12.036 -20.053 1.00 92.25 170 LEU A O 1
ATOM 1329 N N . LEU A 1 171 ? 27.939 -11.290 -20.184 1.00 89.19 171 LEU A N 1
ATOM 1330 C CA . LEU A 1 171 ? 28.038 -10.413 -19.014 1.00 89.19 171 LEU A CA 1
ATOM 1331 C C . LEU A 1 171 ? 28.317 -11.200 -17.726 1.00 89.19 171 LEU A C 1
ATOM 1333 O O . LEU A 1 171 ? 29.149 -10.773 -16.930 1.00 89.19 171 LEU A O 1
ATOM 1337 N N . ALA A 1 172 ? 27.689 -12.364 -17.535 1.00 88.94 172 ALA A N 1
ATOM 1338 C CA . ALA A 1 172 ? 27.965 -13.226 -16.384 1.00 88.94 172 ALA A CA 1
ATOM 1339 C C . ALA A 1 172 ? 29.418 -13.735 -16.376 1.00 88.94 172 ALA A C 1
ATOM 1341 O O . ALA A 1 172 ? 30.072 -13.709 -15.336 1.00 88.94 172 ALA A O 1
ATOM 1342 N N . VAL A 1 173 ? 29.948 -14.133 -17.538 1.00 92.31 173 VAL A N 1
ATOM 1343 C CA . VAL A 1 173 ? 31.352 -14.550 -17.687 1.00 92.31 173 VAL A CA 1
ATOM 1344 C C . VAL A 1 173 ? 32.307 -13.394 -17.381 1.00 92.31 173 VAL A C 1
ATOM 1346 O O . VAL A 1 173 ? 33.267 -13.586 -16.640 1.00 92.31 173 VAL A O 1
ATOM 1349 N N . ILE A 1 174 ? 32.026 -12.184 -17.878 1.00 93.06 174 ILE A N 1
ATOM 1350 C CA . ILE A 1 174 ? 32.836 -10.987 -17.595 1.00 93.06 174 ILE A CA 1
ATOM 1351 C C . ILE A 1 174 ? 32.879 -10.695 -16.090 1.00 93.06 174 ILE A C 1
ATOM 1353 O O . ILE A 1 174 ? 33.951 -10.421 -15.557 1.00 93.06 174 ILE A O 1
ATOM 1357 N N . VAL A 1 175 ? 31.743 -10.795 -15.392 1.00 90.56 175 VAL A N 1
ATOM 1358 C CA . VAL A 1 175 ? 31.679 -10.585 -13.935 1.00 90.56 175 VAL A CA 1
ATOM 1359 C C . VAL A 1 175 ? 32.517 -11.624 -13.183 1.00 90.56 175 VAL A C 1
ATOM 1361 O O . VAL A 1 175 ? 33.248 -11.260 -12.265 1.00 90.56 175 VAL A O 1
ATOM 1364 N N . VAL A 1 176 ? 32.468 -12.897 -13.588 1.00 92.94 176 VAL A N 1
ATOM 1365 C CA . VAL A 1 176 ? 33.293 -13.959 -12.985 1.00 92.94 176 VAL A CA 1
ATOM 1366 C C . VAL A 1 176 ? 34.783 -13.712 -13.231 1.00 92.94 176 VAL A C 1
ATOM 1368 O O . VAL A 1 176 ? 35.574 -13.805 -12.297 1.00 92.94 176 VAL A O 1
ATOM 1371 N N . ILE A 1 177 ? 35.175 -13.342 -14.453 1.00 92.94 177 ILE A N 1
ATOM 1372 C CA . ILE A 1 177 ? 36.574 -13.031 -14.787 1.00 92.94 177 ILE A CA 1
ATOM 1373 C C . ILE A 1 177 ? 37.071 -11.829 -13.978 1.00 92.94 177 ILE A C 1
ATOM 1375 O O . ILE A 1 177 ? 38.161 -11.884 -13.411 1.00 92.94 177 ILE A O 1
ATOM 1379 N N . ALA A 1 178 ? 36.272 -10.764 -13.877 1.00 92.38 178 ALA A N 1
ATOM 1380 C CA . ALA A 1 178 ? 36.614 -9.593 -13.076 1.00 92.38 178 ALA A CA 1
ATOM 1381 C C . ALA A 1 178 ? 36.787 -9.956 -11.592 1.00 92.38 178 ALA A C 1
ATOM 1383 O O . ALA A 1 178 ? 37.759 -9.533 -10.968 1.00 92.38 178 ALA A O 1
ATOM 1384 N N . ALA A 1 179 ? 35.901 -10.791 -11.039 1.00 92.00 179 ALA A N 1
ATOM 1385 C CA . ALA A 1 179 ? 36.018 -11.277 -9.666 1.00 92.00 179 ALA A CA 1
ATOM 1386 C C . ALA A 1 179 ? 37.294 -12.108 -9.446 1.00 92.00 179 ALA A C 1
ATOM 1388 O O . ALA A 1 179 ? 37.959 -11.939 -8.427 1.00 92.00 179 ALA A O 1
ATOM 1389 N N . LEU A 1 180 ? 37.673 -12.956 -10.409 1.00 92.50 180 LEU A N 1
ATOM 1390 C CA . LEU A 1 180 ? 38.917 -13.731 -10.352 1.00 92.50 180 LEU A CA 1
ATOM 1391 C C . LEU A 1 180 ? 40.161 -12.836 -10.416 1.00 92.50 180 LEU A C 1
ATOM 1393 O O . LEU A 1 180 ? 41.102 -13.068 -9.664 1.00 92.50 180 LEU A O 1
ATOM 1397 N N . TYR A 1 181 ? 40.156 -11.792 -11.249 1.00 90.81 181 TYR A N 1
ATOM 1398 C CA . TYR A 1 181 ? 41.249 -10.815 -11.310 1.00 90.81 181 TYR A CA 1
ATOM 1399 C C . TYR A 1 181 ? 41.408 -10.041 -10.001 1.00 90.81 181 TYR A C 1
ATOM 1401 O O . TYR A 1 181 ? 42.522 -9.892 -9.504 1.00 90.81 181 TYR A O 1
ATOM 1409 N N . VAL A 1 182 ? 40.298 -9.584 -9.414 1.00 90.56 182 VAL A N 1
ATOM 1410 C CA . VAL A 1 182 ? 40.309 -8.909 -8.108 1.00 90.56 182 VAL A CA 1
ATOM 1411 C C . VAL A 1 182 ? 40.806 -9.857 -7.015 1.00 90.56 182 VAL A C 1
ATOM 1413 O O . VAL A 1 182 ? 41.608 -9.455 -6.176 1.00 90.56 182 VAL A O 1
ATOM 1416 N N . TYR A 1 183 ? 40.379 -11.121 -7.039 1.00 89.44 183 TYR A N 1
ATOM 1417 C CA . TYR A 1 183 ? 40.830 -12.126 -6.080 1.00 89.44 183 TYR A CA 1
ATOM 1418 C C . TYR A 1 183 ? 42.328 -12.439 -6.215 1.00 89.44 183 TYR A C 1
ATOM 1420 O O . TYR A 1 183 ? 43.029 -12.501 -5.208 1.00 89.44 183 TYR A O 1
ATOM 1428 N N . ALA A 1 184 ? 42.835 -12.576 -7.443 1.00 89.88 184 ALA A N 1
ATOM 1429 C CA . ALA A 1 184 ? 44.258 -12.777 -7.706 1.00 89.88 184 ALA A CA 1
ATOM 1430 C C . ALA A 1 184 ? 45.096 -11.576 -7.237 1.00 89.88 184 ALA A C 1
ATOM 1432 O O . ALA A 1 184 ? 46.061 -11.758 -6.501 1.00 89.88 184 ALA A O 1
ATOM 1433 N N . ALA A 1 185 ? 44.670 -10.349 -7.557 1.00 87.50 185 ALA A N 1
ATOM 1434 C CA . ALA A 1 185 ? 45.334 -9.134 -7.087 1.00 87.50 185 ALA A CA 1
ATOM 1435 C C . ALA A 1 185 ? 45.340 -9.033 -5.551 1.00 87.50 185 ALA A C 1
ATOM 1437 O O . ALA A 1 185 ? 46.335 -8.632 -4.952 1.00 87.50 185 ALA A O 1
ATOM 1438 N N . TRP A 1 186 ? 44.249 -9.436 -4.893 1.00 86.00 186 TRP A N 1
ATOM 1439 C CA . TRP A 1 186 ? 44.185 -9.496 -3.435 1.00 86.00 186 TRP A CA 1
ATOM 1440 C C . TRP A 1 186 ? 45.151 -10.535 -2.844 1.00 86.00 186 TRP A C 1
ATOM 1442 O O . TRP A 1 186 ? 45.790 -10.260 -1.828 1.00 86.00 186 TRP A O 1
ATOM 1452 N N . LEU A 1 187 ? 45.298 -11.705 -3.475 1.00 83.81 187 LEU A N 1
ATOM 1453 C CA . LEU A 1 187 ? 46.273 -12.716 -3.055 1.00 83.81 187 LEU A CA 1
ATOM 1454 C C . LEU A 1 187 ? 47.717 -12.221 -3.194 1.00 83.81 187 LEU A C 1
ATOM 1456 O O . LEU A 1 187 ? 48.501 -12.444 -2.273 1.00 83.81 187 LEU A O 1
ATOM 1460 N N . ASP A 1 188 ? 48.052 -11.514 -4.275 1.00 84.44 188 ASP A N 1
ATOM 1461 C CA . ASP A 1 188 ? 49.386 -10.932 -4.476 1.00 84.44 188 ASP A CA 1
ATOM 1462 C C . ASP A 1 188 ? 49.705 -9.856 -3.428 1.00 84.44 188 ASP A C 1
ATOM 1464 O O . ASP A 1 188 ? 50.782 -9.868 -2.827 1.00 84.44 188 ASP A O 1
ATOM 1468 N N . ILE A 1 189 ? 48.747 -8.971 -3.130 1.00 79.50 189 ILE A N 1
ATOM 1469 C CA . ILE A 1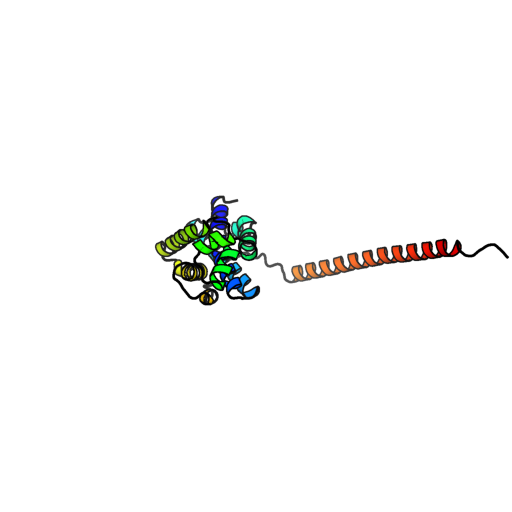 189 ? 48.883 -7.972 -2.057 1.00 79.50 189 ILE A CA 1
ATOM 1470 C C . ILE A 1 189 ? 49.105 -8.667 -0.708 1.00 79.50 189 ILE A C 1
ATOM 1472 O O . ILE A 1 189 ? 50.021 -8.318 0.037 1.00 79.50 189 ILE A O 1
ATOM 1476 N N . ARG A 1 190 ? 48.322 -9.708 -0.408 1.00 76.88 190 ARG A N 1
ATOM 1477 C CA . ARG A 1 190 ? 48.451 -10.463 0.842 1.00 76.88 190 ARG A CA 1
ATOM 1478 C C . ARG A 1 190 ? 49.785 -11.213 0.925 1.00 76.88 190 ARG A C 1
ATOM 1480 O O . ARG A 1 190 ? 50.373 -11.297 2.001 1.00 76.88 190 ARG A O 1
ATOM 1487 N N . ALA A 1 191 ? 50.291 -11.740 -0.189 1.00 76.69 191 ALA A N 1
ATOM 1488 C CA . ALA A 1 191 ? 51.599 -12.388 -0.254 1.00 76.69 191 ALA A CA 1
ATOM 1489 C C . ALA A 1 191 ? 52.745 -11.397 0.016 1.00 76.69 191 ALA A C 1
ATOM 1491 O O . ALA A 1 191 ? 53.677 -11.737 0.749 1.00 76.69 191 ALA A O 1
ATOM 1492 N N . LEU A 1 192 ? 52.647 -10.162 -0.494 1.00 72.12 192 LEU A N 1
ATOM 1493 C CA . LEU A 1 192 ? 53.590 -9.077 -0.195 1.00 72.12 192 LEU A CA 1
ATOM 1494 C C . LEU A 1 192 ? 53.563 -8.685 1.289 1.00 72.12 192 LEU A C 1
ATOM 1496 O O . LEU A 1 192 ? 54.624 -8.538 1.894 1.00 72.12 192 LEU A O 1
ATOM 1500 N N . GLU A 1 193 ? 52.384 -8.592 1.910 1.00 70.94 193 GLU A N 1
ATOM 1501 C CA . GLU A 1 193 ? 52.250 -8.314 3.349 1.00 70.94 193 GLU A CA 1
ATOM 1502 C C . GLU A 1 193 ? 52.834 -9.437 4.223 1.00 70.94 193 GLU A C 1
ATOM 1504 O O . GLU A 1 193 ? 53.576 -9.170 5.174 1.00 70.94 193 GLU A O 1
ATOM 1509 N N . TYR A 1 194 ? 52.564 -10.706 3.892 1.00 63.28 194 TYR A N 1
ATOM 1510 C CA . TYR A 1 194 ? 53.164 -11.852 4.588 1.00 63.28 194 TYR A CA 1
ATOM 1511 C C . TYR A 1 194 ? 54.684 -11.910 4.405 1.00 63.28 194 TYR A C 1
ATOM 1513 O O . TYR A 1 194 ? 55.397 -12.257 5.351 1.00 63.28 194 TYR A O 1
ATOM 1521 N N . GLY A 1 195 ? 55.185 -11.566 3.215 1.00 66.50 195 GLY A N 1
ATOM 1522 C CA . GLY A 1 195 ? 56.613 -11.441 2.930 1.00 66.50 195 GLY A CA 1
ATOM 1523 C C . GLY A 1 195 ? 57.262 -10.349 3.777 1.00 66.50 195 GLY A C 1
ATOM 1524 O O . GLY A 1 195 ? 58.214 -10.625 4.503 1.00 66.50 195 GLY A O 1
ATOM 1525 N N . ALA A 1 196 ? 56.690 -9.143 3.778 1.00 61.50 196 ALA A N 1
ATOM 1526 C CA . ALA A 1 196 ? 57.163 -8.010 4.572 1.00 61.50 196 ALA A CA 1
ATOM 1527 C C . ALA A 1 196 ? 57.140 -8.298 6.085 1.00 61.50 196 ALA A C 1
ATOM 1529 O O . ALA A 1 196 ? 58.097 -7.983 6.794 1.00 61.50 196 ALA A O 1
ATOM 1530 N N . CYS A 1 197 ? 56.097 -8.966 6.589 1.00 57.88 197 CYS A N 1
ATOM 1531 C CA . CYS A 1 197 ? 55.994 -9.357 7.997 1.00 57.88 197 CYS A CA 1
ATOM 1532 C C . CYS A 1 197 ? 57.046 -10.413 8.391 1.00 57.88 197 CYS A C 1
ATOM 1534 O O . CYS A 1 197 ? 57.593 -10.363 9.496 1.00 57.88 197 CYS A O 1
ATOM 1536 N N . ARG A 1 198 ? 57.374 -11.351 7.489 1.00 58.06 198 ARG A N 1
ATOM 1537 C CA . ARG A 1 198 ? 58.421 -12.363 7.711 1.00 58.06 198 ARG A CA 1
ATOM 1538 C C . ARG A 1 198 ? 59.815 -11.726 7.741 1.00 58.06 198 ARG A C 1
ATOM 1540 O O . ARG A 1 198 ? 60.599 -12.059 8.625 1.00 58.06 198 ARG A O 1
ATOM 1547 N N . THR A 1 199 ? 60.086 -10.768 6.854 1.00 58.47 199 THR A N 1
ATOM 1548 C CA . THR A 1 199 ? 61.345 -10.005 6.833 1.00 58.47 199 THR A CA 1
ATOM 1549 C C . THR A 1 199 ? 61.490 -9.116 8.071 1.00 58.47 199 THR A C 1
ATOM 1551 O O . THR A 1 199 ? 62.547 -9.116 8.693 1.00 58.47 199 THR A O 1
ATOM 1554 N N . MET A 1 200 ? 60.424 -8.434 8.512 1.00 56.94 200 MET A N 1
ATOM 1555 C CA . MET A 1 200 ? 60.458 -7.639 9.749 1.00 56.94 200 MET A CA 1
ATOM 1556 C C . MET A 1 200 ? 60.641 -8.493 11.011 1.00 56.94 200 MET A C 1
ATOM 1558 O O . MET A 1 200 ? 61.379 -8.095 11.905 1.00 56.94 200 MET A O 1
ATOM 1562 N N . LYS A 1 201 ? 60.035 -9.687 11.095 1.00 58.06 201 LYS A N 1
ATOM 1563 C CA . LYS A 1 201 ? 60.289 -10.618 12.214 1.00 58.06 201 LYS A CA 1
ATOM 1564 C C . LYS A 1 201 ? 61.711 -11.180 12.208 1.00 58.06 201 LYS A C 1
ATOM 1566 O O . LYS A 1 201 ? 62.261 -11.392 13.282 1.00 58.06 201 LYS A O 1
ATOM 1571 N N . ALA A 1 202 ? 62.304 -11.404 11.035 1.00 60.31 202 ALA A N 1
ATOM 1572 C CA . ALA A 1 202 ? 63.703 -11.817 10.924 1.00 60.31 202 ALA A CA 1
ATOM 1573 C C . ALA A 1 202 ? 64.670 -10.706 11.375 1.00 60.31 202 ALA A C 1
ATOM 1575 O O . ALA A 1 202 ? 65.659 -11.002 12.037 1.00 60.31 202 ALA A O 1
ATOM 1576 N N . LEU A 1 203 ? 64.352 -9.440 11.081 1.00 57.62 203 LEU A N 1
ATOM 1577 C CA . LEU A 1 203 ? 65.127 -8.279 11.529 1.00 57.62 203 LEU A CA 1
ATOM 1578 C C . LEU A 1 203 ? 64.965 -8.017 13.039 1.00 57.62 203 LEU A C 1
ATOM 1580 O O . LEU A 1 203 ? 65.964 -7.903 13.738 1.00 57.62 203 LEU A O 1
ATOM 1584 N N . ASN A 1 204 ? 63.738 -8.037 13.578 1.00 56.53 204 ASN A N 1
ATOM 1585 C CA . ASN A 1 204 ? 63.502 -7.841 15.020 1.00 56.53 204 ASN A CA 1
ATOM 1586 C C . ASN A 1 204 ? 63.939 -9.040 15.883 1.00 56.53 204 ASN A C 1
ATOM 1588 O O . ASN A 1 204 ? 64.263 -8.868 17.054 1.00 56.53 204 ASN A O 1
ATOM 1592 N N . GLY A 1 205 ? 63.956 -10.258 15.332 1.00 51.84 205 GLY A N 1
ATOM 1593 C CA . GLY A 1 205 ? 64.493 -11.443 16.011 1.00 51.84 205 GLY A CA 1
ATOM 1594 C C . GLY A 1 205 ? 66.022 -11.447 16.112 1.00 51.84 205 GLY A C 1
ATOM 1595 O O . GLY A 1 205 ? 66.568 -12.124 16.979 1.00 51.84 205 GLY A O 1
ATOM 1596 N N . ALA A 1 206 ? 66.711 -10.672 15.268 1.00 52.41 206 ALA A N 1
ATOM 1597 C CA . ALA A 1 206 ? 68.163 -10.518 15.305 1.00 52.41 206 ALA A CA 1
ATOM 1598 C C . ALA A 1 206 ? 68.645 -9.515 16.376 1.00 52.41 206 ALA A C 1
ATOM 1600 O O . ALA A 1 206 ? 69.820 -9.537 16.731 1.00 52.41 206 ALA A O 1
ATOM 1601 N N . GLU A 1 207 ? 67.762 -8.679 16.940 1.00 50.03 207 GLU A N 1
ATOM 1602 C CA . GLU A 1 207 ? 68.130 -7.666 17.945 1.00 50.03 207 GLU A CA 1
ATOM 1603 C C . GLU A 1 207 ? 68.007 -8.132 19.413 1.00 50.03 207 GLU A C 1
ATOM 1605 O O . GLU A 1 207 ? 68.353 -7.374 20.316 1.00 50.03 207 GLU A O 1
ATOM 1610 N N . HIS A 1 208 ? 67.541 -9.355 19.706 1.00 46.94 208 HIS A N 1
ATOM 1611 C CA . HIS A 1 208 ? 67.398 -9.878 21.087 1.00 46.94 208 HIS A CA 1
ATOM 1612 C C . HIS A 1 208 ? 68.167 -11.195 21.338 1.00 46.94 208 HIS A C 1
ATOM 1614 O O . HIS A 1 208 ? 67.720 -12.064 22.084 1.00 46.94 208 HIS A O 1
ATOM 1620 N N . GLY A 1 209 ? 69.3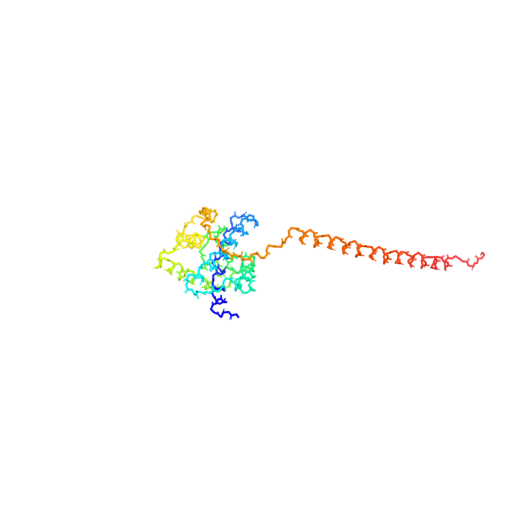54 -11.334 20.738 1.00 41.22 209 GLY A N 1
ATOM 1621 C CA . GLY A 1 209 ? 70.338 -12.382 21.043 1.00 41.22 209 GLY A CA 1
ATOM 1622 C C . GLY A 1 209 ? 71.659 -11.754 21.487 1.00 41.22 209 GLY A C 1
ATOM 1623 O O . GLY A 1 209 ? 72.463 -11.331 20.667 1.00 41.22 209 GLY A O 1
ATOM 1624 N N . THR A 1 210 ? 71.836 -11.643 22.798 1.00 38.19 210 THR A N 1
ATOM 1625 C CA . THR A 1 210 ? 72.896 -10.946 23.541 1.00 38.19 210 THR A CA 1
ATOM 1626 C C . THR A 1 210 ? 74.336 -11.171 23.067 1.00 38.19 210 THR A C 1
ATOM 1628 O O . THR A 1 210 ? 74.794 -12.305 22.955 1.00 38.19 210 THR A O 1
ATOM 1631 N N . CYS A 1 211 ? 75.108 -10.081 23.000 1.00 33.34 211 CYS A N 1
ATOM 1632 C CA . CYS A 1 211 ? 76.542 -10.119 23.275 1.00 33.34 211 CYS A CA 1
ATOM 1633 C C . CYS A 1 211 ? 76.740 -9.881 24.782 1.00 33.34 211 CYS A C 1
ATOM 1635 O O . CYS A 1 211 ? 76.659 -8.735 25.228 1.00 33.34 211 CYS A O 1
ATOM 1637 N N . LYS A 1 212 ? 76.928 -10.956 25.562 1.00 35.69 212 LYS A N 1
ATOM 1638 C CA . LYS A 1 212 ? 77.800 -11.030 26.752 1.00 35.69 212 LYS A CA 1
ATOM 1639 C C . LYS A 1 212 ? 77.789 -12.436 27.370 1.00 35.69 212 LYS A C 1
ATOM 1641 O O . LYS A 1 212 ? 76.746 -13.078 27.430 1.00 35.69 212 LYS A O 1
ATOM 1646 N N . TRP A 1 213 ? 79.003 -12.825 27.752 1.00 37.38 213 TRP A N 1
ATOM 1647 C CA . TRP A 1 213 ? 79.480 -14.056 28.382 1.00 37.38 213 TRP A CA 1
ATOM 1648 C C . TRP A 1 213 ? 78.793 -14.398 29.701 1.00 37.38 213 TRP A C 1
ATOM 1650 O O . TRP A 1 213 ? 78.498 -13.444 30.459 1.00 37.38 213 TRP A O 1
#

Organism: Chrysotila carterae (NCBI:txid13221)

Sequence (213 aa):
MDAAGVELCGALKNIVALGAGFCDGLGYGANTKAAIVRIGLEEMMRFCRIFFRVDTSTFFESCGVAELIASAYGGRTRKVASAFVTTGKSWQQLEVELLGGQKLQDMQRFKDVMAALKKHGVEDKFPLFSKIYRIAYENAPCEEIVKLPERVAWRQKVKTRIVPRWLAVLLAVIVVIAALYVYAAWLDIRALEYGACRTMKALNGAEHGTCKW

Foldseek 3Di:
DPPVLLVLLVLQLLLLLLLLLLCVLVVHDPVLSVVSLVLSLVLSLVLCCVPPVDDNVSLVDCSHNVVSVCSSPPNPSSVLSSCCSNPVDASQVSCCVPVVRDHPPSVVSLVVSCVVCVVVVNVLVNQQSVLSCCVNPVVDDSVCNSVGPDDPDPDPPPPPPPCPPVNVVVVVVVVVVVVVVVVVVVVVVVVVVVVVVVVVCVVVVVVPDDPDD

InterPro domains:
  IPR006109 Glycerol-3-phosphate dehydrogenase, NAD-dependent, C-terminal [PF07479] (2-147)
  IPR006168 Glycerol-3-phosphate dehydrogenase, NAD-dependent [PR00077] (20-44)
  IPR006168 Glycerol-3-phosphate dehydrogenase, NAD-dependent [PR00077] (61-78)
  IPR006168 Glycerol-3-phosphate dehydrogenase, NAD-dependent [PS00957] (10-31)
  IPR008927 6-phosphogluconate dehydrogenase-like, C-terminal domain superfamily [SSF48179] (2-148)
  IPR013328 6-phosphogluconate dehydrogenase, domain 2 [G3DSA:1.10.1040.10] (2-151)